Protein AF-K6T0V4-F1 (afdb_monomer_lite)

Secondary structure (DSSP, 8-state):
--S---EEEEE-TTS-EEEEEEEGGGG-TTT-HHHHHHHHHHHHEEEEEHHHHHHHHHTT--SSTT---TT------TTTTHHHHHHHHHHHH-SSTTSS-EEEEETTTTEEEEE--HHHHHT-SSSTHHHHHHHHHHHHHHHHHTT--TTTHHHHHHHHHTTTTTSSS-TT-SEE-SSPPGGG-SSTT-GGG---HHHHHHHTTT-HHHHHHHHHHHHHHHHHHHTTTSGGGHHHHHHHIIIIIS-GGGHHHHHHHHHTTT--HHHHHHH-

Sequence (272 aa):
MAKFEDKVDLYDDRGNLVEAEVPIEALSPLRNPAIKAIVQGIKRTVAVNLEGTENALKAAKVGGPACKILGRELDLDIVGNAEAIAAKAKEMIQVEEGDTTNVELLGGGKRVLVQIPHTRFEAAAEYSATSLVTANAFIQAIIDVCDVNMYDANMVKAAILGRYPQSVEYMGGNLATMLDIPQKLEGPGYALRNIMVNHVVATTLKNTMQTAALSSILEQSAMFEMGDAVGAFERMHLLGLAYQGMNADNMVFDLVKENGAEGTVGSVIESM

Foldseek 3Di:
DDPDPDFFFFADLVLHTDGGRHPLCCLPCVNPVVLVVLVLQQLFKKKFFQLQLQVCQQQQPFQAPPDHDPPLHDRFPCLVCLVQLQVQLQVQQEPDPPAPWDWDAPDSSRMIITGRGPVVVVPDPGRCCNLVSSLVSSLVSRCVVRVPDPVNSVSSSRQAQHNPPVPVHSHNHRMDGQFGDPVPAPDQLCGLVSGDLVNLCVVQVNSPLSSLQSNLSSVLVSCVRVCVCDDPNVVVSSVCNCVRRRCTVVLVVVLCVVAVPPHDPVVSVVVD

Structure (mmCIF, N/CA/C/O backbone):
data_AF-K6T0V4-F1
#
_entry.id   AF-K6T0V4-F1
#
loop_
_atom_site.group_PDB
_atom_site.id
_atom_site.type_symbol
_atom_site.label_atom_id
_atom_site.label_alt_id
_atom_site.label_comp_id
_atom_site.label_asym_id
_atom_site.label_entity_id
_atom_site.label_seq_id
_atom_site.pdbx_PDB_ins_code
_atom_site.Cartn_x
_atom_site.Cartn_y
_atom_site.Cartn_z
_atom_site.occupancy
_atom_site.B_iso_or_equiv
_atom_site.auth_seq_id
_atom_site.auth_comp_id
_atom_site.auth_asym_id
_atom_site.auth_atom_id
_atom_site.pdbx_PDB_model_num
ATOM 1 N N . MET A 1 1 ? -11.367 -18.531 26.144 1.00 61.03 1 MET A N 1
ATOM 2 C CA . MET A 1 1 ? -12.089 -17.443 26.834 1.00 61.03 1 MET A CA 1
ATOM 3 C C . MET A 1 1 ? -11.527 -16.125 26.349 1.00 61.03 1 MET A C 1
ATOM 5 O O . MET A 1 1 ? -10.330 -16.082 26.073 1.00 61.03 1 MET A O 1
ATOM 9 N N . ALA A 1 2 ? -12.381 -15.114 26.194 1.00 83.00 2 ALA A N 1
ATOM 10 C CA . ALA A 1 2 ? -11.931 -13.740 25.999 1.00 83.00 2 ALA A CA 1
ATOM 11 C C . ALA A 1 2 ? -11.120 -13.306 27.235 1.00 83.00 2 ALA A C 1
ATOM 13 O O . ALA A 1 2 ? -11.447 -13.700 28.355 1.00 83.00 2 ALA A O 1
ATOM 14 N N . LYS A 1 3 ? -10.021 -12.588 27.014 1.00 94.75 3 LYS A N 1
ATOM 15 C CA . LYS A 1 3 ? -9.214 -11.924 28.040 1.00 94.75 3 LYS A CA 1
ATOM 16 C C . LYS A 1 3 ? -9.953 -10.733 28.655 1.00 94.75 3 LYS A C 1
ATOM 18 O O . LYS A 1 3 ? -9.737 -10.454 29.830 1.00 94.75 3 LYS A O 1
ATOM 23 N N . PHE A 1 4 ? -10.773 -10.033 27.870 1.00 97.50 4 PHE A N 1
ATOM 24 C CA . PHE A 1 4 ? -11.498 -8.835 28.296 1.00 97.50 4 PHE A CA 1
ATOM 25 C C . PHE A 1 4 ? -13.012 -9.047 28.202 1.00 97.50 4 PHE A C 1
ATOM 27 O O . PHE A 1 4 ? -13.491 -9.759 27.320 1.00 97.50 4 PHE A O 1
ATOM 34 N N . GLU A 1 5 ? -13.755 -8.438 29.125 1.00 97.94 5 GLU A N 1
ATOM 35 C CA . GLU A 1 5 ? -15.223 -8.525 29.174 1.00 97.94 5 GLU A CA 1
ATOM 36 C C . GLU A 1 5 ? -15.906 -7.514 28.244 1.00 97.94 5 GLU A C 1
ATOM 38 O O . GLU A 1 5 ? -17.097 -7.641 27.972 1.00 97.94 5 GLU A O 1
ATOM 43 N N . ASP A 1 6 ? -15.150 -6.530 27.749 1.00 98.56 6 ASP A N 1
ATOM 44 C CA . ASP A 1 6 ? -15.656 -5.451 26.912 1.00 98.56 6 ASP A CA 1
ATOM 45 C C . ASP A 1 6 ? -16.291 -5.956 25.619 1.00 98.56 6 ASP A C 1
ATOM 47 O O . ASP A 1 6 ? -15.776 -6.849 24.929 1.00 98.56 6 ASP A O 1
ATOM 51 N N . LYS A 1 7 ? -17.382 -5.291 25.261 1.00 98.62 7 LYS A N 1
ATOM 52 C CA . LYS A 1 7 ? -18.096 -5.468 24.010 1.00 98.62 7 LYS A CA 1
ATOM 53 C C . LYS A 1 7 ? -18.421 -4.112 23.411 1.00 98.62 7 LYS A C 1
ATOM 55 O O . LYS A 1 7 ? -18.502 -3.131 24.142 1.00 98.62 7 LYS A O 1
ATOM 60 N N . VAL A 1 8 ? -18.590 -4.096 22.098 1.00 98.69 8 VAL A N 1
ATOM 61 C CA . VAL A 1 8 ? -18.918 -2.904 21.319 1.00 98.69 8 VAL A CA 1
ATOM 62 C C . VAL A 1 8 ? -19.929 -3.241 20.232 1.00 98.69 8 VAL A C 1
ATOM 64 O O . VAL A 1 8 ? -19.937 -4.357 19.703 1.00 98.69 8 VAL A O 1
ATOM 67 N N . ASP A 1 9 ? -20.732 -2.257 19.862 1.00 98.81 9 ASP A N 1
ATOM 68 C CA . ASP A 1 9 ? -21.602 -2.304 18.698 1.00 98.81 9 ASP A CA 1
ATOM 69 C C . ASP A 1 9 ? -20.842 -1.786 17.469 1.00 98.81 9 ASP A C 1
ATOM 71 O O . ASP A 1 9 ? -20.147 -0.768 17.513 1.00 98.81 9 ASP A O 1
ATOM 75 N N . LEU A 1 10 ? -20.947 -2.498 16.348 1.00 98.81 10 LEU A N 1
ATOM 76 C CA . LEU A 1 10 ? -20.259 -2.175 15.101 1.00 98.81 10 LEU A CA 1
ATOM 77 C C . LEU A 1 10 ? -21.209 -1.490 14.126 1.00 98.81 10 LEU A C 1
ATOM 79 O O . LEU A 1 10 ? -22.303 -1.987 13.865 1.00 98.81 10 LEU A O 1
ATOM 83 N N . TYR A 1 11 ? -20.746 -0.394 13.532 1.00 98.81 11 TYR A N 1
ATOM 84 C CA . TYR A 1 11 ? -21.503 0.412 12.578 1.00 98.81 11 TYR A CA 1
ATOM 85 C C . TYR A 1 11 ? -20.780 0.494 11.229 1.00 98.81 11 TYR A C 1
ATOM 87 O O . TYR A 1 11 ? -19.555 0.384 11.156 1.00 98.81 11 TYR A O 1
ATOM 95 N N . ASP A 1 12 ? -21.538 0.685 10.149 1.00 98.56 12 ASP A N 1
ATOM 96 C CA . ASP A 1 12 ? -20.982 0.961 8.822 1.00 98.56 12 ASP A CA 1
ATOM 97 C C . ASP A 1 12 ? -20.543 2.433 8.674 1.00 98.56 12 ASP A C 1
ATOM 99 O O . ASP A 1 12 ? -20.746 3.270 9.558 1.00 98.56 12 ASP A O 1
ATOM 103 N N . ASP A 1 13 ? -19.950 2.786 7.528 1.00 98.06 13 ASP A N 1
ATOM 104 C CA . ASP A 1 13 ? -19.487 4.157 7.256 1.00 98.06 13 ASP A CA 1
ATOM 105 C C . ASP A 1 13 ? -20.618 5.170 7.000 1.00 98.06 13 ASP A C 1
ATOM 107 O O . ASP A 1 13 ? -20.363 6.338 6.693 1.00 98.06 13 ASP A O 1
ATOM 111 N N . ARG A 1 14 ? -21.872 4.738 7.159 1.00 98.25 14 ARG A N 1
ATOM 112 C CA . ARG A 1 14 ? -23.087 5.548 7.055 1.00 98.25 14 ARG A CA 1
ATOM 113 C C . ARG A 1 14 ? -23.832 5.650 8.389 1.00 98.25 14 ARG A C 1
ATOM 115 O O . ARG A 1 14 ? -24.909 6.247 8.410 1.00 98.25 14 ARG A O 1
ATOM 122 N N . GLY A 1 15 ? -23.270 5.098 9.466 1.00 98.06 15 GLY A N 1
ATOM 123 C CA . GLY A 1 15 ? -23.849 5.129 10.806 1.00 98.06 15 GLY A CA 1
ATOM 124 C C . GLY A 1 15 ? -25.007 4.150 11.006 1.00 98.06 15 GLY A C 1
ATOM 125 O O . GLY A 1 15 ? -25.851 4.378 11.870 1.00 98.06 15 GLY A O 1
ATOM 126 N N . ASN A 1 16 ? -25.090 3.074 10.216 1.00 98.69 16 ASN A N 1
ATOM 127 C CA . ASN A 1 16 ? -26.063 2.002 10.439 1.00 98.69 16 ASN A CA 1
ATOM 128 C C . ASN A 1 16 ? -25.438 0.881 11.269 1.00 98.69 16 ASN A C 1
ATOM 130 O O . ASN A 1 16 ? -24.322 0.452 10.978 1.00 98.69 16 ASN A O 1
ATOM 134 N N . LEU A 1 17 ? -26.179 0.374 12.258 1.00 98.69 17 LEU A N 1
ATOM 135 C CA . LEU A 1 17 ? -25.765 -0.782 13.051 1.00 98.69 17 LEU A CA 1
ATOM 136 C C . LEU A 1 17 ? -25.608 -2.014 12.147 1.00 98.69 17 LEU A C 1
ATOM 138 O O . LEU A 1 17 ? -26.515 -2.353 11.383 1.00 98.69 17 LEU A O 1
ATOM 142 N N . VAL A 1 18 ? -24.466 -2.685 12.264 1.00 98.62 18 VAL A N 1
ATOM 143 C CA . VAL A 1 18 ? -24.124 -3.912 11.535 1.00 98.62 18 VAL A CA 1
ATOM 144 C C . VAL A 1 18 ? -24.238 -5.127 12.447 1.00 98.62 18 VAL A C 1
ATOM 146 O O . VAL A 1 18 ? -24.850 -6.117 12.060 1.00 98.62 18 VAL A O 1
ATOM 149 N N . GLU A 1 19 ? -23.660 -5.056 13.646 1.00 98.69 19 GLU A N 1
ATOM 150 C CA . GLU A 1 19 ? -23.654 -6.147 14.626 1.00 98.69 19 GLU A CA 1
ATOM 151 C C . GLU A 1 19 ? -23.511 -5.569 16.036 1.00 98.69 19 GLU A C 1
ATOM 153 O O . GLU A 1 19 ? -22.746 -4.625 16.228 1.00 98.69 19 GLU A O 1
ATOM 158 N N . ALA A 1 20 ? -24.223 -6.130 17.010 1.00 98.38 20 ALA A N 1
ATOM 159 C CA . ALA A 1 20 ? -24.224 -5.637 18.386 1.00 98.38 20 ALA A CA 1
ATOM 160 C C . ALA A 1 20 ? -23.429 -6.552 19.326 1.00 98.38 20 ALA A C 1
ATOM 162 O O . ALA A 1 20 ? -23.281 -7.749 19.069 1.00 98.38 20 ALA A O 1
ATOM 163 N N . GLU A 1 21 ? -22.976 -6.009 20.458 1.00 98.12 21 GLU A N 1
ATOM 164 C CA . GLU A 1 21 ? -22.393 -6.774 21.568 1.00 98.12 21 GLU A CA 1
ATOM 165 C C . GLU A 1 21 ? -21.183 -7.646 21.157 1.00 98.12 21 GLU A C 1
ATOM 167 O O . GLU A 1 21 ? -20.953 -8.740 21.697 1.00 98.12 21 GLU A O 1
ATOM 172 N N . VAL A 1 22 ? -20.383 -7.164 20.201 1.00 98.50 22 VAL A N 1
ATOM 173 C CA . VAL A 1 22 ? -19.214 -7.876 19.679 1.00 98.50 22 VAL A CA 1
ATOM 174 C C . VAL A 1 22 ? -18.074 -7.805 20.698 1.00 98.50 22 VAL A C 1
ATOM 176 O O . VAL A 1 22 ? -17.681 -6.705 21.085 1.00 98.50 22 VAL A O 1
ATOM 179 N N . PRO A 1 23 ? -17.478 -8.940 21.117 1.00 98.56 23 PRO A N 1
ATOM 180 C CA . PRO A 1 23 ? -16.335 -8.924 22.027 1.00 98.56 23 PRO A CA 1
ATOM 181 C C . PRO A 1 23 ? -15.176 -8.103 21.460 1.00 98.56 23 PRO A C 1
ATOM 183 O O . PRO A 1 23 ? -14.775 -8.320 20.314 1.00 98.56 23 PRO A O 1
ATOM 186 N N . ILE A 1 24 ? -14.576 -7.231 22.273 1.00 98.38 24 ILE A N 1
ATOM 187 C CA . ILE A 1 24 ? -13.550 -6.275 21.822 1.00 98.38 24 ILE A CA 1
ATOM 188 C C . ILE A 1 24 ? -12.372 -6.945 21.091 1.00 98.38 24 ILE A C 1
ATOM 190 O O . ILE A 1 24 ? -11.820 -6.428 20.121 1.00 98.38 24 ILE A O 1
ATOM 194 N N . GLU A 1 25 ? -12.006 -8.157 21.509 1.00 98.19 25 GLU A N 1
ATOM 195 C CA . GLU A 1 25 ? -10.909 -8.918 20.914 1.00 98.19 25 GLU A CA 1
ATOM 196 C C . GLU A 1 25 ? -11.197 -9.405 19.490 1.00 98.19 25 GLU A C 1
ATOM 198 O O . GLU A 1 25 ? -10.256 -9.747 18.776 1.00 98.19 25 GLU A O 1
ATOM 203 N N . ALA A 1 26 ? -12.455 -9.422 19.042 1.00 98.38 26 ALA A N 1
ATOM 204 C CA . ALA A 1 26 ? -12.794 -9.727 17.652 1.00 98.38 26 ALA A CA 1
ATOM 205 C C . ALA A 1 26 ? -12.254 -8.665 16.675 1.00 98.38 26 ALA A C 1
ATOM 207 O O . ALA A 1 26 ? -12.049 -8.960 15.496 1.00 98.38 26 ALA A O 1
ATOM 208 N N . LEU A 1 27 ? -11.965 -7.455 17.167 1.00 98.50 27 LEU A N 1
ATOM 209 C CA . LEU A 1 27 ? -11.300 -6.385 16.420 1.00 98.50 27 LEU A CA 1
ATOM 210 C C . LEU A 1 27 ? -9.769 -6.426 16.548 1.00 98.50 27 LEU A C 1
ATOM 212 O O . LEU A 1 27 ? -9.080 -5.654 15.891 1.00 98.50 27 LEU A O 1
ATOM 216 N N . SER A 1 28 ? -9.208 -7.320 17.370 1.00 98.56 28 SER A N 1
ATOM 217 C CA . SER A 1 28 ? -7.759 -7.403 17.564 1.00 98.56 28 SER A CA 1
ATOM 218 C C . SER A 1 28 ? -7.039 -7.778 16.263 1.00 98.56 28 SER A C 1
ATOM 220 O O . SER A 1 28 ? -7.429 -8.769 15.635 1.00 98.56 28 SER A O 1
ATOM 222 N N . PRO A 1 29 ? -5.920 -7.115 15.909 1.00 98.38 29 PRO A N 1
ATOM 223 C CA . PRO A 1 29 ? -5.048 -7.542 14.811 1.00 98.38 29 PRO A CA 1
ATOM 224 C C . PRO A 1 29 ? -4.571 -8.999 14.913 1.00 98.38 29 PRO A C 1
ATOM 226 O O . PRO A 1 29 ? -4.277 -9.632 13.901 1.00 98.38 29 PRO A O 1
ATOM 229 N N . LEU A 1 30 ? -4.531 -9.562 16.127 1.00 98.00 30 LEU A N 1
ATOM 230 C CA . LEU A 1 30 ? -4.121 -10.947 16.376 1.00 98.00 30 LEU A CA 1
ATOM 231 C C . LEU A 1 30 ? -5.226 -11.977 16.097 1.00 98.00 30 LEU A C 1
ATOM 233 O O . LEU A 1 30 ? -4.941 -13.173 16.021 1.00 98.00 30 LEU A O 1
ATOM 237 N N . ARG A 1 31 ? -6.488 -11.543 15.989 1.00 98.06 31 ARG A N 1
ATOM 238 C CA . ARG A 1 31 ? -7.653 -12.432 15.844 1.00 98.06 31 ARG A CA 1
ATOM 239 C C . ARG A 1 31 ? -8.464 -12.157 14.586 1.00 98.06 31 ARG A C 1
ATOM 241 O O . ARG A 1 31 ? -9.005 -13.094 14.005 1.00 98.06 31 ARG A O 1
ATOM 248 N N . ASN A 1 32 ? -8.559 -10.897 14.173 1.00 98.56 32 ASN A N 1
ATOM 249 C CA . ASN A 1 32 ? -9.396 -10.488 13.063 1.00 98.56 32 ASN A CA 1
ATOM 250 C C . ASN A 1 32 ? -8.767 -10.907 11.716 1.00 98.56 32 ASN A C 1
ATOM 252 O O . ASN A 1 32 ? -7.696 -10.408 11.350 1.00 98.56 32 ASN A O 1
ATOM 256 N N . PRO A 1 33 ? -9.415 -11.796 10.942 1.00 98.44 33 PRO A N 1
ATOM 257 C CA . PRO A 1 33 ? -8.852 -12.283 9.686 1.00 98.44 33 PRO A CA 1
ATOM 258 C C . PRO A 1 33 ? -8.776 -11.195 8.609 1.00 98.44 33 PRO A C 1
ATOM 260 O O . PRO A 1 33 ? -7.878 -11.249 7.771 1.00 98.44 33 PRO A O 1
ATOM 263 N N . ALA A 1 34 ? -9.661 -10.193 8.637 1.00 98.69 34 ALA A N 1
ATOM 264 C CA . ALA A 1 34 ? -9.629 -9.090 7.683 1.00 98.69 34 ALA A CA 1
ATOM 265 C C . ALA A 1 34 ? -8.430 -8.166 7.939 1.00 98.69 34 ALA A C 1
ATOM 267 O O . ALA A 1 34 ? -7.723 -7.827 6.994 1.00 98.69 34 ALA A O 1
ATOM 268 N N . ILE A 1 35 ? -8.123 -7.840 9.203 1.00 98.81 35 ILE A N 1
ATOM 269 C CA . ILE A 1 35 ? -6.909 -7.075 9.545 1.00 98.81 35 ILE A CA 1
ATOM 270 C C . ILE A 1 35 ? -5.656 -7.834 9.099 1.00 98.81 35 ILE A C 1
ATOM 272 O O . ILE A 1 35 ? -4.787 -7.262 8.439 1.00 98.81 35 ILE A O 1
ATOM 276 N N . LYS A 1 36 ? -5.586 -9.144 9.374 1.00 98.12 36 LYS A N 1
ATOM 277 C CA . LYS A 1 36 ? -4.478 -9.985 8.902 1.00 98.12 36 LYS A CA 1
ATOM 278 C C . LYS A 1 36 ? -4.354 -9.954 7.375 1.00 98.12 36 LYS A C 1
ATOM 280 O O . LYS A 1 36 ? -3.244 -9.801 6.866 1.00 98.12 36 LYS A O 1
ATOM 285 N N . ALA A 1 37 ? -5.468 -10.061 6.652 1.00 98.38 37 ALA A N 1
ATOM 286 C CA . ALA A 1 37 ? -5.488 -9.999 5.193 1.00 98.38 37 ALA A CA 1
ATOM 287 C C . ALA A 1 37 ? -5.040 -8.627 4.658 1.00 98.38 37 ALA A C 1
ATOM 289 O O . ALA A 1 37 ? -4.276 -8.585 3.696 1.00 98.38 37 ALA A O 1
ATOM 290 N N . ILE A 1 38 ? -5.441 -7.521 5.297 1.00 98.75 38 ILE A N 1
ATOM 291 C CA . ILE A 1 38 ? -4.995 -6.160 4.954 1.00 98.75 38 ILE A CA 1
ATOM 292 C C . ILE A 1 38 ? -3.480 -6.035 5.139 1.00 98.75 38 ILE A C 1
ATOM 294 O O . ILE A 1 38 ? -2.780 -5.652 4.203 1.00 98.75 38 ILE A O 1
ATOM 298 N N . VAL A 1 39 ? -2.955 -6.413 6.309 1.00 98.31 39 VAL A N 1
ATOM 299 C CA . VAL A 1 39 ? -1.517 -6.331 6.614 1.00 98.31 39 VAL A CA 1
ATOM 300 C C . VAL A 1 39 ? -0.702 -7.196 5.649 1.00 98.31 39 VAL A C 1
ATOM 302 O O . VAL A 1 39 ? 0.277 -6.729 5.067 1.00 98.31 39 VAL A O 1
ATOM 305 N N . GLN A 1 40 ? -1.115 -8.445 5.421 1.00 97.62 40 GLN A N 1
ATOM 306 C CA . GLN A 1 40 ? -0.448 -9.327 4.459 1.00 97.62 40 GLN A CA 1
ATOM 307 C C . GLN A 1 40 ? -0.560 -8.802 3.024 1.00 97.62 40 GLN A C 1
ATOM 309 O O . GLN A 1 40 ? 0.407 -8.889 2.269 1.00 97.62 40 GLN A O 1
ATOM 314 N N . GLY A 1 41 ? -1.710 -8.235 2.657 1.00 98.31 41 GLY A N 1
ATOM 315 C CA . GLY A 1 41 ? -1.946 -7.574 1.378 1.00 98.31 41 GLY A CA 1
ATOM 316 C C . GLY A 1 41 ? -0.975 -6.422 1.149 1.00 98.31 41 GLY A C 1
ATOM 317 O O . GLY A 1 41 ? -0.292 -6.397 0.130 1.00 98.31 41 GLY A O 1
ATOM 318 N N . ILE A 1 42 ? -0.836 -5.518 2.116 1.00 98.38 42 ILE A N 1
ATOM 319 C CA . ILE A 1 42 ? 0.092 -4.383 2.039 1.00 98.38 42 ILE A CA 1
ATOM 320 C C . ILE A 1 42 ? 1.540 -4.855 1.935 1.00 98.38 42 ILE A C 1
ATOM 322 O O . ILE A 1 42 ? 2.270 -4.365 1.076 1.00 98.38 42 ILE A O 1
ATOM 326 N N . LYS A 1 43 ? 1.943 -5.849 2.739 1.00 98.25 43 LYS A N 1
ATOM 327 C CA . LYS A 1 43 ? 3.298 -6.413 2.665 1.00 98.25 43 LYS A CA 1
ATOM 328 C C . LYS A 1 43 ? 3.608 -6.959 1.278 1.00 98.25 43 LYS A C 1
ATOM 330 O O . LYS A 1 43 ? 4.732 -6.785 0.829 1.00 98.25 43 LYS A O 1
ATOM 335 N N . ARG A 1 44 ? 2.637 -7.592 0.609 1.00 98.31 44 ARG A N 1
ATOM 336 C CA . ARG A 1 44 ? 2.848 -8.336 -0.643 1.00 98.31 44 ARG A CA 1
ATOM 337 C C . ARG A 1 44 ? 2.503 -7.614 -1.932 1.00 98.31 44 ARG A C 1
ATOM 339 O O . ARG A 1 44 ? 2.690 -8.209 -2.991 1.00 98.31 44 ARG A O 1
ATOM 346 N N . THR A 1 45 ? 1.983 -6.394 -1.859 1.00 98.81 45 THR A N 1
ATOM 347 C CA . THR A 1 45 ? 1.514 -5.660 -3.038 1.00 98.81 45 THR A CA 1
ATOM 348 C C . THR A 1 45 ? 2.548 -4.635 -3.490 1.00 98.81 45 THR A C 1
ATOM 350 O O . THR A 1 45 ? 3.050 -3.857 -2.682 1.00 98.81 45 THR A O 1
ATOM 353 N N . VAL A 1 46 ? 2.822 -4.591 -4.791 1.00 98.50 46 VAL A N 1
ATOM 354 C CA . VAL A 1 46 ? 3.641 -3.563 -5.443 1.00 98.50 46 VAL A CA 1
ATOM 355 C C . VAL A 1 46 ? 2.958 -3.086 -6.719 1.00 98.50 46 VAL A C 1
ATOM 357 O O . VAL A 1 46 ? 2.339 -3.860 -7.450 1.00 98.50 46 VAL A O 1
ATOM 360 N N . ALA A 1 47 ? 3.067 -1.789 -6.980 1.00 98.75 47 ALA A N 1
ATOM 361 C CA . ALA A 1 47 ? 2.655 -1.167 -8.225 1.00 98.75 47 ALA A CA 1
ATOM 362 C C . ALA A 1 47 ? 3.860 -1.047 -9.166 1.00 98.75 47 ALA A C 1
ATOM 364 O O . ALA A 1 47 ? 4.895 -0.489 -8.795 1.00 98.75 47 ALA A O 1
ATOM 365 N N . VAL A 1 48 ? 3.708 -1.539 -10.393 1.00 98.88 48 VAL A N 1
ATOM 366 C CA . VAL A 1 48 ? 4.707 -1.445 -11.464 1.00 98.88 48 VAL A CA 1
ATOM 367 C C . VAL A 1 48 ? 4.260 -0.402 -12.480 1.00 98.88 48 VAL A C 1
ATOM 369 O O . VAL A 1 48 ? 3.128 -0.452 -12.963 1.00 98.88 48 VAL A O 1
ATOM 372 N N . ASN A 1 49 ? 5.137 0.539 -12.828 1.00 98.81 49 ASN A N 1
ATOM 373 C CA . ASN A 1 49 ? 4.867 1.561 -13.837 1.00 98.81 49 ASN A CA 1
ATOM 374 C C . ASN A 1 49 ? 5.600 1.249 -15.152 1.00 98.81 49 ASN A C 1
ATOM 376 O O . ASN A 1 49 ? 6.700 1.750 -15.379 1.00 98.81 49 ASN A O 1
ATOM 380 N N . LEU A 1 50 ? 4.978 0.444 -16.021 1.00 98.88 50 LEU A N 1
ATOM 381 C CA . LEU A 1 50 ? 5.546 0.065 -17.322 1.00 98.88 50 LEU A CA 1
ATOM 382 C C . LEU A 1 50 ? 5.733 1.272 -18.246 1.00 98.88 50 LEU A C 1
ATOM 384 O O . LEU A 1 50 ? 6.780 1.401 -18.871 1.00 98.88 50 LEU A O 1
ATOM 388 N N . GLU A 1 51 ? 4.773 2.201 -18.261 1.00 98.88 51 GLU A N 1
ATOM 389 C CA . GLU A 1 51 ? 4.894 3.466 -19.002 1.00 98.88 51 GLU A CA 1
ATOM 390 C C . GLU A 1 51 ? 6.091 4.294 -18.499 1.00 98.88 51 GLU A C 1
ATOM 392 O O . GLU A 1 51 ? 6.832 4.883 -19.285 1.00 98.88 51 GLU A O 1
ATOM 397 N N . GLY A 1 52 ? 6.324 4.326 -17.186 1.00 98.81 52 GLY A N 1
ATOM 398 C CA . GLY A 1 52 ? 7.493 4.978 -16.592 1.00 98.81 52 GLY A CA 1
ATOM 399 C C . GLY A 1 52 ? 8.810 4.312 -16.990 1.00 98.81 52 GLY A C 1
ATOM 400 O O . GLY A 1 52 ? 9.757 5.004 -17.366 1.00 98.81 52 GLY A O 1
ATOM 401 N N . THR A 1 53 ? 8.861 2.978 -16.961 1.00 98.88 53 THR A N 1
ATOM 402 C CA . THR A 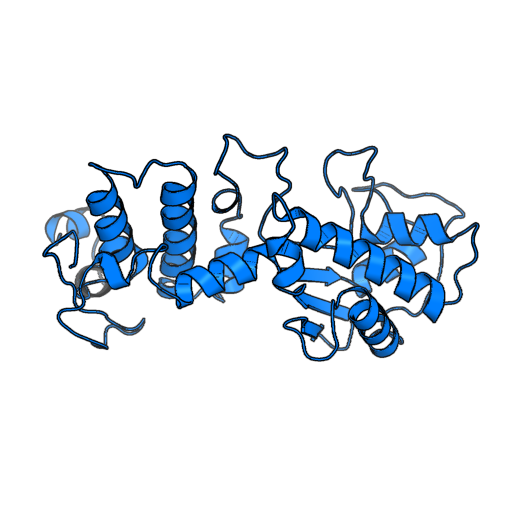1 53 ? 10.025 2.193 -17.392 1.00 98.88 53 THR A CA 1
ATOM 403 C C . THR A 1 53 ? 10.350 2.425 -18.865 1.00 98.88 53 THR A C 1
ATOM 405 O O . THR A 1 53 ? 11.501 2.712 -19.189 1.00 98.88 53 THR A O 1
ATOM 408 N N . GLU A 1 54 ? 9.347 2.365 -19.742 1.00 98.88 54 GLU A N 1
ATOM 409 C CA . GLU A 1 54 ? 9.488 2.626 -21.177 1.00 98.88 54 GLU A CA 1
ATOM 410 C C . GLU A 1 54 ? 10.067 4.019 -21.438 1.00 98.88 54 GLU A C 1
ATOM 412 O O . GLU A 1 54 ? 11.093 4.171 -22.103 1.00 98.88 54 GLU A O 1
ATOM 417 N N . ASN A 1 55 ? 9.473 5.045 -20.823 1.00 98.81 55 ASN A N 1
ATOM 418 C CA . ASN A 1 55 ? 9.930 6.424 -20.966 1.00 98.81 55 ASN A CA 1
ATOM 419 C C . ASN A 1 55 ? 11.351 6.636 -20.417 1.00 98.81 55 ASN A C 1
ATOM 421 O O . ASN A 1 55 ? 12.138 7.390 -21.000 1.00 98.81 55 ASN A O 1
ATOM 425 N N . ALA A 1 56 ? 11.698 5.986 -19.302 1.00 98.81 56 ALA A N 1
ATOM 426 C CA . ALA A 1 56 ? 13.030 6.066 -18.709 1.00 98.81 56 ALA A CA 1
ATOM 427 C C . ALA A 1 56 ? 14.099 5.456 -19.626 1.00 98.81 56 ALA A C 1
ATOM 429 O O . ALA A 1 56 ? 15.167 6.052 -19.788 1.00 98.81 56 ALA A O 1
ATOM 430 N N . LEU A 1 57 ? 13.800 4.319 -20.260 1.00 98.88 57 LEU A N 1
ATOM 431 C CA . LEU A 1 57 ? 14.680 3.651 -21.221 1.00 98.88 57 LEU A CA 1
ATOM 432 C C . LEU A 1 57 ? 14.835 4.462 -22.505 1.00 98.88 57 LEU A C 1
ATOM 434 O O . LEU A 1 57 ? 15.962 4.784 -22.892 1.00 98.88 57 LEU A O 1
ATOM 438 N N . LYS A 1 58 ? 13.718 4.899 -23.095 1.00 98.81 58 LYS A N 1
ATOM 439 C CA . LYS A 1 58 ? 13.703 5.697 -24.327 1.00 98.81 58 LYS A CA 1
ATOM 440 C C . LYS A 1 58 ? 14.505 6.987 -24.192 1.00 98.81 58 LYS A C 1
ATOM 442 O O . LYS A 1 58 ? 15.176 7.416 -25.125 1.00 98.81 58 LYS A O 1
ATOM 447 N N . ALA A 1 59 ? 14.460 7.610 -23.015 1.00 98.62 59 ALA A N 1
ATOM 448 C CA . ALA A 1 59 ? 15.184 8.842 -22.732 1.00 98.62 59 ALA A CA 1
ATOM 449 C C . ALA A 1 59 ? 16.532 8.631 -22.023 1.00 98.62 59 ALA A C 1
ATOM 451 O O . ALA A 1 59 ? 17.167 9.631 -21.687 1.00 98.62 59 ALA A O 1
ATOM 452 N N . ALA A 1 60 ? 16.938 7.389 -21.735 1.00 98.62 60 ALA A N 1
ATOM 453 C CA . ALA A 1 60 ? 18.073 7.036 -20.874 1.00 98.62 60 ALA A CA 1
ATOM 454 C C . ALA A 1 60 ? 18.119 7.803 -19.532 1.00 98.62 60 ALA A C 1
ATOM 456 O O . ALA A 1 60 ? 19.195 8.091 -18.995 1.00 98.62 60 ALA A O 1
ATOM 457 N N . LYS A 1 61 ? 16.948 8.174 -18.998 1.00 98.81 61 LYS A N 1
ATOM 458 C CA . LYS A 1 61 ? 16.771 8.926 -17.748 1.00 98.81 61 LYS A CA 1
ATOM 459 C C . LYS A 1 61 ? 16.548 7.951 -16.599 1.00 98.81 61 LYS A C 1
ATOM 461 O O . LYS A 1 61 ? 15.415 7.685 -16.212 1.00 98.81 61 LYS A O 1
ATOM 466 N N . VAL A 1 62 ? 17.641 7.401 -16.081 1.00 98.69 62 VAL A N 1
ATOM 467 C CA . VAL A 1 62 ? 17.628 6.366 -15.038 1.00 98.69 62 VAL A CA 1
ATOM 468 C C . VAL A 1 62 ? 18.441 6.785 -13.817 1.00 98.69 62 VAL A C 1
ATOM 470 O O . VAL A 1 62 ? 19.356 7.605 -13.902 1.00 98.69 62 VAL A O 1
ATOM 473 N N . GLY A 1 63 ? 18.120 6.194 -12.665 1.00 97.62 63 GLY A N 1
ATOM 474 C CA . GLY A 1 63 ? 18.907 6.348 -11.443 1.00 97.62 63 GLY A CA 1
ATOM 475 C C . GLY A 1 63 ? 18.629 7.616 -10.634 1.00 97.62 63 GLY A C 1
ATOM 476 O O . GLY A 1 63 ? 19.431 7.937 -9.765 1.00 97.62 63 GLY A O 1
ATOM 477 N N . GLY A 1 64 ? 17.537 8.343 -10.878 1.00 97.50 64 GLY A N 1
ATOM 478 C CA . GLY A 1 64 ? 17.064 9.425 -10.002 1.00 97.50 64 GLY A CA 1
ATOM 479 C C . GLY A 1 64 ? 16.900 10.790 -10.685 1.00 97.50 64 GLY A C 1
ATOM 480 O O . GLY A 1 64 ? 17.131 10.916 -11.889 1.00 97.50 64 GLY A O 1
ATOM 481 N N . PRO A 1 65 ? 16.477 11.822 -9.928 1.00 98.06 65 PRO A N 1
ATOM 482 C CA . PRO A 1 65 ? 16.166 13.138 -10.476 1.00 98.06 65 PRO A CA 1
ATOM 483 C C . PRO A 1 65 ? 17.336 13.747 -11.254 1.00 98.06 65 PRO A C 1
ATOM 485 O O . PRO A 1 65 ? 18.474 13.729 -10.792 1.00 98.06 65 PRO A O 1
ATOM 488 N N . ALA A 1 66 ? 17.033 14.295 -12.434 1.00 97.62 66 ALA A N 1
ATOM 489 C CA . ALA A 1 66 ? 17.984 14.933 -13.352 1.00 97.62 66 ALA A CA 1
ATOM 490 C C . ALA A 1 66 ? 19.141 14.047 -13.869 1.00 97.62 66 ALA A C 1
ATOM 492 O O . ALA A 1 66 ? 20.021 14.549 -14.569 1.00 97.62 66 ALA A O 1
ATOM 493 N N . CYS A 1 67 ? 19.142 12.739 -13.600 1.00 98.56 67 CYS A N 1
ATOM 494 C CA . CYS A 1 67 ? 20.136 11.822 -14.151 1.00 98.56 67 CYS A CA 1
ATOM 495 C C . CYS A 1 67 ? 19.760 11.369 -15.568 1.00 98.56 67 CYS A C 1
ATOM 497 O O . CYS A 1 67 ? 18.609 11.028 -15.844 1.00 98.56 67 CYS A O 1
ATOM 499 N N . LYS A 1 68 ? 20.749 11.355 -16.467 1.00 98.69 68 LYS A N 1
ATOM 500 C CA . LYS A 1 68 ? 20.644 10.815 -17.827 1.00 98.69 68 LYS A CA 1
ATOM 501 C C . LYS A 1 68 ? 22.000 10.263 -18.269 1.00 98.69 68 LYS A C 1
ATOM 503 O O . LYS A 1 68 ? 23.018 10.901 -18.012 1.00 98.69 68 LYS A O 1
ATOM 508 N N . ILE A 1 69 ? 22.012 9.128 -18.969 1.00 98.69 69 ILE A N 1
ATOM 509 C CA . ILE A 1 69 ? 23.226 8.566 -19.580 1.00 98.69 69 ILE A CA 1
ATOM 510 C C . ILE A 1 69 ? 23.107 8.684 -21.102 1.00 98.69 69 ILE A C 1
ATOM 512 O O . ILE A 1 69 ? 22.373 7.932 -21.731 1.00 98.69 69 ILE A O 1
ATOM 516 N N . LEU A 1 70 ? 23.789 9.666 -21.696 1.00 98.44 70 LEU A N 1
ATOM 517 C CA . LEU A 1 70 ? 23.745 9.893 -23.146 1.00 98.44 70 LEU A CA 1
ATOM 518 C C . LEU A 1 70 ? 24.317 8.683 -23.906 1.00 98.44 70 LEU A C 1
ATOM 520 O O . LEU A 1 70 ? 25.373 8.175 -23.532 1.00 98.44 70 LEU A O 1
ATOM 524 N N . GLY A 1 71 ? 23.649 8.255 -24.981 1.00 98.38 71 GLY A N 1
ATOM 525 C CA . GLY A 1 71 ? 24.074 7.119 -25.807 1.00 98.38 71 GLY A CA 1
ATOM 526 C C . GLY A 1 71 ? 23.636 5.754 -25.267 1.00 98.38 71 GLY A C 1
ATOM 527 O O . GLY A 1 71 ? 24.113 4.729 -25.747 1.00 98.38 71 GLY A O 1
ATOM 528 N N . ARG A 1 72 ? 22.761 5.730 -24.255 1.00 98.69 72 ARG A N 1
ATOM 529 C CA . ARG A 1 72 ? 22.176 4.514 -23.660 1.00 98.69 72 ARG A CA 1
ATOM 530 C C . ARG A 1 72 ? 20.656 4.449 -23.836 1.00 98.69 72 ARG A C 1
ATOM 532 O O . ARG A 1 72 ? 19.986 3.728 -23.101 1.00 98.69 72 ARG A O 1
ATOM 539 N N . GLU A 1 73 ? 20.109 5.249 -24.747 1.00 98.81 73 GLU A N 1
ATOM 540 C CA . GLU A 1 73 ? 18.692 5.239 -25.095 1.00 98.81 73 GLU A CA 1
ATOM 541 C C . GLU A 1 73 ? 18.278 3.881 -25.686 1.00 98.81 73 GLU A C 1
ATOM 543 O O . GLU A 1 73 ? 18.958 3.347 -26.560 1.00 98.81 73 GLU A O 1
ATOM 548 N N . LEU A 1 74 ? 17.149 3.341 -25.219 1.00 98.75 74 LEU A N 1
ATOM 549 C CA . LEU A 1 74 ? 16.552 2.096 -25.711 1.00 98.75 74 LEU A CA 1
ATOM 550 C C . LEU A 1 74 ? 15.068 2.333 -25.999 1.00 98.75 74 LEU A C 1
ATOM 552 O O . LEU A 1 74 ? 14.295 2.586 -25.076 1.00 98.75 74 LEU A O 1
ATOM 556 N N . ASP A 1 75 ? 14.679 2.276 -27.273 1.00 98.56 75 ASP A N 1
ATOM 557 C CA . ASP A 1 75 ? 13.285 2.435 -27.701 1.00 98.56 75 ASP A CA 1
ATOM 558 C C . ASP A 1 75 ? 12.618 1.056 -27.785 1.00 98.56 75 ASP A C 1
ATOM 560 O O . ASP A 1 75 ? 12.758 0.349 -28.781 1.00 98.56 75 ASP A O 1
ATOM 564 N N . LEU A 1 76 ? 11.966 0.650 -26.694 1.00 98.50 76 LEU A N 1
ATOM 565 C CA . LEU A 1 76 ? 11.281 -0.637 -26.559 1.00 98.50 76 LEU A CA 1
ATOM 566 C C . LEU A 1 76 ? 9.774 -0.396 -26.444 1.00 98.50 76 LEU A C 1
ATOM 568 O O . LEU A 1 76 ? 9.360 0.475 -25.686 1.00 98.50 76 LEU A O 1
ATOM 572 N N . ASP A 1 77 ? 8.958 -1.190 -27.135 1.00 98.31 77 ASP A N 1
ATOM 573 C CA . ASP A 1 77 ? 7.495 -1.143 -27.008 1.00 98.31 77 ASP A CA 1
ATOM 574 C C . ASP A 1 77 ? 7.030 -1.993 -25.811 1.00 98.31 77 ASP A C 1
ATOM 576 O O . ASP A 1 77 ? 6.555 -3.118 -25.963 1.00 98.31 77 ASP A O 1
ATOM 580 N N . ILE A 1 78 ? 7.243 -1.495 -24.591 1.00 98.75 78 ILE A N 1
ATOM 581 C CA . ILE A 1 78 ? 6.932 -2.224 -23.351 1.00 98.75 78 ILE A CA 1
ATOM 582 C C . ILE A 1 78 ? 5.424 -2.225 -23.108 1.00 98.75 78 ILE A C 1
ATOM 584 O O . ILE A 1 78 ? 4.852 -3.267 -22.794 1.00 98.75 78 ILE A O 1
ATOM 588 N N . VAL A 1 79 ? 4.764 -1.075 -23.252 1.00 98.69 79 VAL A N 1
ATOM 589 C CA . VAL A 1 79 ? 3.321 -0.949 -23.022 1.00 98.69 79 VAL A CA 1
ATOM 590 C C . VAL A 1 79 ? 2.532 -1.724 -24.080 1.00 98.69 79 VAL A C 1
ATOM 592 O O . VAL A 1 79 ? 1.558 -2.387 -23.722 1.00 98.69 79 VAL A O 1
ATOM 595 N N . GLY A 1 80 ? 2.962 -1.724 -25.348 1.00 98.50 80 GLY A N 1
ATOM 596 C CA . GLY A 1 80 ? 2.342 -2.540 -26.397 1.00 98.50 80 GLY A CA 1
ATOM 597 C C . GLY A 1 80 ? 2.479 -4.047 -26.164 1.00 98.50 80 GLY A C 1
ATOM 598 O O . GLY A 1 80 ? 1.603 -4.807 -26.569 1.00 98.50 80 GLY A O 1
ATOM 599 N N . ASN A 1 81 ? 3.515 -4.481 -25.434 1.00 98.69 81 ASN A N 1
ATOM 600 C CA . ASN A 1 81 ? 3.758 -5.883 -25.070 1.00 98.69 81 ASN A CA 1
ATOM 601 C C . ASN A 1 81 ? 3.427 -6.209 -23.599 1.00 98.69 81 ASN A C 1
ATOM 603 O O . ASN A 1 81 ? 3.857 -7.243 -23.076 1.00 98.69 81 ASN A O 1
ATOM 607 N N . ALA A 1 82 ? 2.652 -5.359 -22.916 1.00 98.75 82 ALA A N 1
ATOM 608 C CA . ALA A 1 82 ? 2.417 -5.467 -21.475 1.00 98.75 82 ALA A CA 1
ATOM 609 C C . ALA A 1 82 ? 1.807 -6.812 -21.046 1.00 98.75 82 ALA A C 1
ATOM 611 O O . ALA A 1 82 ? 2.162 -7.325 -19.988 1.00 98.75 82 ALA A O 1
ATOM 612 N N . GLU A 1 83 ? 0.924 -7.404 -21.856 1.00 98.75 83 GLU A N 1
ATOM 613 C CA . GLU A 1 83 ? 0.308 -8.708 -21.570 1.00 98.75 83 GLU A CA 1
ATOM 614 C C . GLU A 1 83 ? 1.340 -9.840 -21.554 1.00 98.75 83 GLU A C 1
ATOM 616 O O . GLU A 1 83 ? 1.412 -10.592 -20.581 1.00 98.75 83 GLU A O 1
ATOM 621 N N . ALA A 1 84 ? 2.204 -9.906 -22.571 1.00 98.81 84 ALA A N 1
ATOM 622 C CA . ALA A 1 84 ? 3.272 -10.899 -22.644 1.00 98.81 84 ALA A CA 1
ATOM 623 C C . ALA A 1 84 ? 4.291 -10.725 -21.505 1.00 98.81 84 ALA A C 1
ATOM 625 O O . ALA A 1 84 ? 4.698 -11.701 -20.872 1.00 98.81 84 ALA A O 1
ATOM 626 N N . ILE A 1 85 ? 4.663 -9.477 -21.201 1.00 98.88 85 ILE A N 1
ATOM 627 C CA . ILE A 1 85 ? 5.580 -9.155 -20.101 1.00 98.88 85 ILE A CA 1
ATOM 628 C C . ILE A 1 85 ? 4.968 -9.553 -18.754 1.00 98.88 85 ILE A C 1
ATOM 630 O O . ILE A 1 85 ? 5.637 -10.192 -17.944 1.00 98.88 85 ILE A O 1
ATOM 634 N N . ALA A 1 86 ? 3.703 -9.207 -18.506 1.00 98.81 86 ALA A N 1
ATOM 635 C CA . ALA A 1 86 ? 3.022 -9.517 -17.254 1.00 98.81 86 ALA A CA 1
ATOM 636 C C . ALA A 1 86 ? 2.829 -11.026 -17.055 1.00 98.81 86 ALA A C 1
ATOM 638 O O . ALA A 1 86 ? 3.071 -11.519 -15.954 1.00 98.81 86 ALA A O 1
ATOM 639 N N . ALA A 1 87 ? 2.457 -11.766 -18.105 1.00 98.75 87 ALA A N 1
ATOM 640 C CA . ALA A 1 87 ? 2.335 -13.221 -18.050 1.00 98.75 87 ALA A CA 1
ATOM 641 C C . ALA A 1 87 ? 3.678 -13.881 -17.703 1.00 98.75 87 ALA A C 1
ATOM 643 O O . ALA A 1 87 ? 3.767 -14.648 -16.745 1.00 98.75 87 ALA A O 1
ATOM 644 N N . LYS A 1 88 ? 4.751 -13.494 -18.401 1.00 98.81 88 LYS A N 1
ATOM 645 C CA . LYS A 1 88 ? 6.095 -14.021 -18.144 1.00 98.81 88 LYS A CA 1
ATOM 646 C C . LYS A 1 88 ? 6.628 -13.636 -16.762 1.00 98.81 88 LYS A C 1
ATOM 648 O O . LYS A 1 88 ? 7.238 -14.452 -16.073 1.00 98.81 88 LYS A O 1
ATOM 653 N N . ALA A 1 89 ? 6.373 -12.407 -16.312 1.00 98.81 89 ALA A N 1
ATOM 654 C CA . ALA A 1 89 ? 6.705 -11.992 -14.954 1.00 98.81 89 ALA A CA 1
ATOM 655 C C . ALA A 1 89 ? 5.932 -12.816 -13.911 1.00 98.81 89 ALA A C 1
ATOM 657 O O . ALA A 1 89 ? 6.524 -13.246 -12.923 1.00 98.81 89 ALA A O 1
ATOM 658 N N . LYS A 1 90 ? 4.639 -13.085 -14.141 1.00 98.81 90 LYS A N 1
ATOM 659 C CA . LYS A 1 90 ? 3.807 -13.910 -13.255 1.00 98.81 90 LYS A CA 1
ATOM 660 C C . LYS A 1 90 ? 4.369 -15.320 -13.093 1.00 98.81 90 LYS A C 1
ATOM 662 O O . LYS A 1 90 ? 4.466 -15.777 -11.959 1.00 98.81 90 LYS A O 1
ATOM 667 N N . GLU A 1 91 ? 4.797 -15.959 -14.181 1.00 98.56 91 GLU A N 1
ATOM 668 C CA . GLU A 1 91 ? 5.422 -17.292 -14.148 1.00 98.56 91 GLU A CA 1
ATOM 669 C C . GLU A 1 91 ? 6.659 -17.343 -13.238 1.00 98.56 91 GLU A C 1
ATOM 671 O O . GLU A 1 91 ? 6.868 -18.330 -12.538 1.00 98.56 91 GLU A O 1
ATOM 676 N N . MET A 1 92 ? 7.457 -16.271 -13.202 1.00 98.69 92 MET A N 1
ATOM 677 C CA . MET A 1 92 ? 8.623 -16.168 -12.315 1.00 98.69 92 MET A CA 1
ATOM 678 C C . MET A 1 92 ? 8.263 -15.794 -10.869 1.00 98.69 92 MET A C 1
ATOM 680 O O . MET A 1 92 ? 8.978 -16.159 -9.932 1.00 98.69 92 MET A O 1
ATOM 684 N N . ILE A 1 93 ? 7.194 -15.015 -10.675 1.00 98.69 93 ILE A N 1
ATOM 685 C CA . ILE A 1 93 ? 6.753 -14.549 -9.352 1.00 98.69 93 ILE A CA 1
ATOM 686 C C . ILE A 1 93 ? 6.065 -15.672 -8.581 1.00 98.69 93 ILE A C 1
ATOM 688 O O . ILE A 1 93 ? 6.328 -15.817 -7.382 1.00 98.69 93 ILE A O 1
ATOM 692 N N . GLN A 1 94 ? 5.211 -16.456 -9.236 1.00 98.31 94 GLN A N 1
ATOM 693 C CA . GLN A 1 94 ? 4.502 -17.555 -8.587 1.00 98.31 94 GLN A CA 1
ATOM 694 C C . GLN A 1 94 ? 5.472 -18.631 -8.085 1.00 98.31 94 GLN A C 1
ATOM 696 O O . GLN A 1 94 ? 6.608 -18.748 -8.550 1.00 98.31 94 GLN A O 1
ATOM 701 N N . VAL A 1 95 ? 5.049 -19.369 -7.066 1.00 98.06 95 VAL A N 1
ATOM 702 C CA . VAL A 1 95 ? 5.766 -20.541 -6.547 1.00 98.06 95 VAL A CA 1
ATOM 703 C C . VAL A 1 95 ? 5.202 -21.804 -7.185 1.00 98.06 95 VAL A C 1
ATOM 705 O O . VAL A 1 95 ? 5.961 -22.674 -7.605 1.00 98.06 95 VAL A O 1
ATOM 708 N N . GLU A 1 96 ? 3.880 -21.874 -7.301 1.00 96.88 96 GLU A N 1
ATOM 709 C CA . GLU A 1 96 ? 3.158 -22.958 -7.955 1.00 96.88 96 GLU A CA 1
ATOM 710 C C . GLU A 1 96 ? 1.963 -22.406 -8.737 1.00 96.88 96 GLU A C 1
ATOM 712 O O . GLU A 1 96 ? 1.460 -21.312 -8.468 1.00 96.88 96 GLU A O 1
ATOM 717 N N . GLU A 1 97 ? 1.520 -23.151 -9.746 1.00 95.62 97 GLU A N 1
ATOM 718 C CA . GLU A 1 97 ? 0.358 -22.759 -10.536 1.00 95.62 97 GLU A CA 1
ATOM 719 C C . GLU A 1 97 ? -0.905 -22.753 -9.660 1.00 95.62 97 GLU A C 1
ATOM 721 O O . GLU A 1 97 ? -1.196 -23.720 -8.959 1.00 95.62 97 GLU A O 1
ATOM 726 N N . GLY A 1 98 ? -1.664 -21.656 -9.708 1.00 94.00 98 GLY A N 1
ATOM 727 C CA . GLY A 1 98 ? -2.885 -21.496 -8.915 1.00 94.00 98 GLY A CA 1
ATOM 728 C C . GLY A 1 98 ? -2.665 -21.016 -7.476 1.00 94.00 98 GLY A C 1
ATOM 729 O O . GLY A 1 98 ? -3.634 -20.963 -6.717 1.00 94.00 98 GLY A O 1
ATOM 730 N N . ASP A 1 99 ? -1.438 -20.638 -7.100 1.00 97.69 99 ASP A N 1
ATOM 731 C CA . ASP A 1 99 ? -1.176 -19.992 -5.812 1.00 97.69 99 ASP A CA 1
ATOM 732 C C . ASP A 1 99 ? -1.802 -18.582 -5.714 1.00 97.69 99 ASP A C 1
ATOM 734 O O . ASP A 1 99 ? -2.520 -18.098 -6.593 1.00 97.69 99 ASP A O 1
ATOM 738 N N . THR A 1 100 ? -1.532 -17.879 -4.613 1.00 97.62 100 THR A N 1
ATOM 739 C CA . THR A 1 100 ? -2.111 -16.552 -4.353 1.00 97.62 100 THR A CA 1
ATOM 740 C C . THR A 1 100 ? -1.430 -15.403 -5.112 1.00 97.62 100 THR A C 1
ATOM 742 O O . THR A 1 100 ? -1.556 -14.241 -4.701 1.00 97.62 100 THR A O 1
ATOM 745 N N . THR A 1 101 ? -0.665 -15.691 -6.165 1.00 98.69 101 THR A N 1
ATOM 746 C CA . THR A 1 101 ? -0.041 -14.681 -7.023 1.00 98.69 101 THR A CA 1
ATOM 747 C C . THR A 1 101 ? -1.093 -13.966 -7.858 1.00 98.69 101 THR A C 1
ATOM 749 O O . THR A 1 101 ? -1.835 -14.584 -8.623 1.00 98.69 101 THR A O 1
ATOM 752 N N . ASN A 1 102 ? -1.104 -12.637 -7.779 1.00 98.75 102 ASN A N 1
ATOM 753 C CA . ASN A 1 102 ? -1.904 -11.798 -8.663 1.00 98.75 102 ASN A CA 1
ATOM 754 C C . ASN A 1 102 ? -0.991 -10.889 -9.489 1.00 98.75 102 ASN A C 1
ATOM 756 O O . ASN A 1 102 ? -0.095 -10.254 -8.939 1.00 98.75 102 ASN A O 1
ATOM 760 N N . VAL A 1 103 ? -1.226 -10.820 -10.796 1.00 98.75 103 VAL A N 1
ATOM 761 C CA . VAL A 1 103 ? -0.567 -9.879 -11.706 1.00 98.75 103 VAL A CA 1
ATOM 762 C C . VAL A 1 103 ? -1.646 -9.352 -12.639 1.00 98.75 103 VAL A C 1
ATOM 764 O O . VAL A 1 103 ? -2.152 -10.089 -13.481 1.00 98.75 103 VAL A O 1
ATOM 767 N N . GLU A 1 104 ? -2.019 -8.092 -12.454 1.00 98.81 104 GLU A N 1
ATOM 768 C CA . GLU A 1 104 ? -3.173 -7.478 -13.103 1.00 98.81 104 GLU A CA 1
ATOM 769 C C . GLU A 1 104 ? -2.760 -6.194 -13.821 1.00 98.81 104 GLU A C 1
ATOM 771 O O . GLU A 1 104 ? -2.201 -5.273 -13.219 1.00 98.81 104 GLU A O 1
ATOM 776 N N . LEU A 1 105 ? -3.043 -6.123 -15.121 1.00 98.62 105 LEU A N 1
ATOM 777 C CA . LEU A 1 105 ? -2.793 -4.930 -15.921 1.00 98.62 105 LEU A CA 1
ATOM 778 C C . LEU A 1 105 ? -3.841 -3.854 -15.635 1.00 98.62 105 LEU A C 1
ATOM 780 O O . LEU A 1 105 ? -5.041 -4.107 -15.639 1.00 98.62 105 LEU A O 1
ATOM 784 N N . LEU A 1 106 ? -3.379 -2.616 -15.489 1.00 98.06 106 LEU A N 1
ATOM 785 C CA . LEU A 1 106 ? -4.208 -1.447 -15.230 1.00 98.06 106 LEU A CA 1
ATOM 786 C C . LEU A 1 106 ? -3.966 -0.368 -16.287 1.00 98.06 106 LEU A C 1
ATOM 788 O O . LEU A 1 106 ? -2.864 -0.212 -16.820 1.00 98.06 106 LEU A O 1
ATOM 792 N N . GLY A 1 107 ? -5.006 0.423 -16.569 1.00 96.12 107 GLY A N 1
ATOM 793 C CA . GLY A 1 107 ? -4.904 1.595 -17.444 1.00 96.12 107 GLY A CA 1
ATOM 794 C C . GLY A 1 107 ? -4.418 1.272 -18.861 1.00 96.12 107 GLY A C 1
ATOM 795 O O . GLY A 1 107 ? -3.619 2.031 -19.405 1.00 96.12 107 GLY A O 1
ATOM 796 N N . GLY A 1 108 ? -4.858 0.142 -19.427 1.00 95.75 108 GLY A N 1
ATOM 797 C CA . GLY A 1 108 ? -4.463 -0.298 -20.769 1.00 95.75 108 GLY A CA 1
ATOM 798 C C . GLY A 1 108 ? -3.011 -0.775 -20.859 1.00 95.75 108 GLY A C 1
ATOM 799 O O . GLY A 1 108 ? -2.335 -0.454 -21.825 1.00 95.75 108 GLY A O 1
ATOM 800 N N . GLY A 1 109 ? -2.507 -1.465 -19.829 1.00 97.38 109 GLY A N 1
ATOM 801 C CA . GLY A 1 109 ? -1.148 -2.028 -19.813 1.00 97.38 109 GLY A CA 1
ATOM 802 C C . GLY A 1 109 ? -0.061 -1.071 -19.318 1.00 97.38 109 GLY A C 1
ATOM 803 O O . GLY A 1 109 ? 1.082 -1.470 -19.133 1.00 97.38 109 GLY A O 1
ATOM 804 N N . LYS A 1 110 ? -0.397 0.190 -19.033 1.00 98.69 110 LYS A N 1
ATOM 805 C CA . LYS A 1 110 ? 0.575 1.187 -18.559 1.00 98.69 110 LYS A CA 1
ATOM 806 C C . LYS A 1 110 ? 1.100 0.891 -17.157 1.00 98.69 110 LYS A C 1
ATOM 808 O O . LYS A 1 110 ? 2.204 1.308 -16.807 1.00 98.69 110 LYS A O 1
ATOM 813 N N . ARG A 1 111 ? 0.268 0.273 -16.319 1.00 98.62 111 ARG A N 1
ATOM 814 C CA . ARG A 1 111 ? 0.561 -0.052 -14.921 1.00 98.62 111 ARG A CA 1
ATOM 815 C C . ARG A 1 111 ? 0.22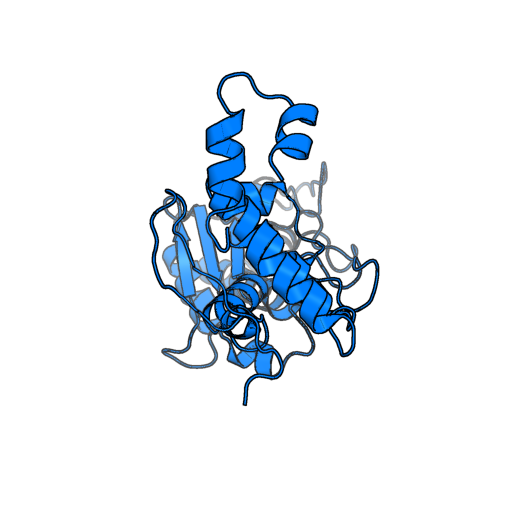8 -1.514 -14.658 1.00 98.62 111 ARG A C 1
ATOM 817 O O . ARG A 1 111 ? -0.626 -2.076 -15.340 1.00 98.62 111 ARG A O 1
ATOM 824 N N . VAL A 1 112 ? 0.865 -2.100 -13.652 1.00 98.81 112 VAL A N 1
ATOM 825 C CA . VAL A 1 112 ? 0.568 -3.461 -13.193 1.00 98.81 112 VAL A CA 1
ATOM 826 C C . VAL A 1 112 ? 0.430 -3.467 -11.679 1.00 98.81 112 VAL A C 1
ATOM 828 O O . VAL A 1 112 ? 1.308 -2.965 -10.976 1.00 98.81 112 VAL A O 1
ATOM 831 N N . LEU A 1 113 ? -0.666 -4.028 -11.180 1.00 98.81 113 LEU A N 1
ATOM 832 C CA . LEU A 1 113 ? -0.791 -4.431 -9.787 1.00 98.81 113 LEU A CA 1
ATOM 833 C C . LEU A 1 113 ? -0.194 -5.826 -9.655 1.00 98.81 113 LEU A C 1
ATOM 835 O O . LEU A 1 113 ? -0.599 -6.750 -10.357 1.00 98.81 113 LEU A O 1
ATOM 839 N N . VAL A 1 114 ? 0.765 -5.980 -8.750 1.00 98.88 114 VAL A N 1
ATOM 840 C CA . VAL A 1 114 ? 1.391 -7.267 -8.467 1.00 98.88 114 VAL A CA 1
ATOM 841 C C . VAL A 1 114 ? 1.204 -7.580 -6.999 1.00 98.88 114 VAL A C 1
ATOM 843 O O . VAL A 1 114 ? 1.521 -6.762 -6.139 1.00 98.88 114 VAL A O 1
ATOM 846 N N . GLN A 1 115 ? 0.726 -8.783 -6.714 1.00 98.81 115 GLN A N 1
ATOM 847 C CA . GLN A 1 115 ? 0.758 -9.361 -5.386 1.00 98.81 115 GLN A CA 1
ATOM 848 C C . GLN A 1 115 ? 1.546 -10.663 -5.426 1.00 98.81 115 GLN A C 1
ATOM 850 O O . GLN A 1 115 ? 1.106 -11.630 -6.049 1.00 98.81 115 GLN A O 1
ATOM 855 N N . ILE A 1 116 ? 2.699 -10.695 -4.757 1.00 98.44 116 ILE A N 1
ATOM 856 C CA . ILE A 1 116 ? 3.509 -11.917 -4.687 1.00 98.44 116 ILE A CA 1
ATOM 857 C C . ILE A 1 116 ? 2.824 -12.947 -3.754 1.00 98.44 116 ILE A C 1
ATOM 859 O O . ILE A 1 116 ? 2.017 -12.554 -2.894 1.00 98.44 116 ILE A O 1
ATOM 863 N N . PRO A 1 117 ? 3.080 -14.260 -3.911 1.00 98.12 117 PRO A N 1
ATOM 864 C CA . PRO A 1 117 ? 2.345 -15.285 -3.173 1.00 98.12 117 PRO A CA 1
ATOM 865 C C . PRO A 1 117 ? 2.746 -15.326 -1.695 1.00 98.12 117 PRO A C 1
ATOM 867 O O . PRO A 1 117 ? 3.890 -15.029 -1.339 1.00 98.12 117 PRO A O 1
ATOM 870 N N . HIS A 1 118 ? 1.809 -15.717 -0.823 1.00 95.81 118 HIS A N 1
ATOM 871 C CA . HIS A 1 118 ? 2.025 -15.729 0.630 1.00 95.81 118 HIS A CA 1
ATOM 872 C C . HIS A 1 118 ? 3.224 -16.583 1.051 1.00 95.81 118 HIS A C 1
ATOM 874 O O . HIS A 1 118 ? 4.000 -16.152 1.903 1.00 95.81 118 HIS A O 1
ATOM 880 N N . THR A 1 119 ? 3.427 -17.724 0.392 1.00 96.81 119 THR A N 1
ATOM 881 C CA . THR A 1 119 ? 4.511 -18.681 0.652 1.00 96.81 119 THR A CA 1
ATOM 882 C C . THR A 1 119 ? 5.897 -18.034 0.631 1.00 96.81 119 THR A C 1
ATOM 884 O O . THR A 1 119 ? 6.781 -18.431 1.388 1.00 96.81 119 THR A O 1
ATOM 887 N N . ARG A 1 120 ? 6.103 -16.978 -0.173 1.00 96.75 120 ARG A N 1
ATOM 888 C CA . ARG A 1 120 ? 7.379 -16.244 -0.178 1.00 96.75 120 ARG A CA 1
ATOM 889 C C . ARG A 1 120 ? 7.638 -15.499 1.133 1.00 96.75 120 ARG A C 1
ATOM 891 O O . ARG A 1 120 ? 8.795 -15.404 1.520 1.00 96.75 120 ARG A O 1
ATOM 898 N N . PHE A 1 121 ? 6.607 -15.007 1.827 1.00 92.94 121 PHE A N 1
ATOM 899 C CA . PHE A 1 121 ? 6.774 -14.369 3.143 1.00 92.94 121 PHE A CA 1
ATOM 900 C C . PHE A 1 121 ? 6.868 -15.361 4.283 1.00 92.94 121 PHE A C 1
ATOM 902 O O . PHE A 1 121 ? 7.480 -15.042 5.292 1.00 92.94 121 PHE A O 1
ATOM 909 N N . GLU A 1 122 ? 6.275 -16.544 4.145 1.00 93.19 122 GLU A N 1
ATOM 910 C CA . GLU A 1 122 ? 6.373 -17.583 5.174 1.00 93.19 122 GLU A CA 1
ATOM 911 C C . GLU A 1 122 ? 7.826 -18.027 5.391 1.00 93.19 122 GLU A C 1
ATOM 913 O O . GLU A 1 122 ? 8.204 -18.374 6.506 1.00 93.19 122 GLU A O 1
ATOM 918 N N . ALA A 1 123 ? 8.651 -17.950 4.342 1.00 92.69 123 ALA A N 1
ATOM 919 C CA . ALA A 1 123 ? 10.085 -18.223 4.391 1.00 92.69 123 ALA A CA 1
ATOM 920 C C . ALA A 1 123 ? 10.971 -16.960 4.435 1.00 92.69 123 ALA A C 1
ATOM 922 O O . ALA A 1 123 ? 12.197 -17.083 4.481 1.00 92.69 123 ALA A O 1
ATOM 923 N N . ALA A 1 124 ? 10.394 -15.753 4.402 1.00 96.94 124 ALA A N 1
ATOM 924 C CA . ALA A 1 124 ? 11.154 -14.504 4.449 1.00 96.94 124 ALA A CA 1
ATOM 925 C C . ALA A 1 124 ? 11.188 -13.921 5.863 1.00 96.94 124 ALA A C 1
ATOM 927 O O . ALA A 1 124 ? 10.221 -13.994 6.616 1.00 96.94 124 ALA A O 1
ATOM 928 N N . ALA A 1 125 ? 12.299 -13.267 6.199 1.00 97.88 125 ALA A N 1
ATOM 929 C CA . ALA A 1 125 ? 12.409 -12.533 7.456 1.00 97.88 125 ALA A CA 1
ATOM 930 C C . ALA A 1 125 ? 11.539 -11.262 7.466 1.00 97.88 125 ALA A C 1
ATOM 932 O O . ALA A 1 125 ? 11.020 -10.871 8.507 1.00 97.88 125 ALA A O 1
ATOM 933 N N . GLU A 1 126 ? 11.383 -10.604 6.314 1.00 97.56 126 GLU A N 1
ATOM 934 C CA . GLU A 1 126 ? 10.689 -9.321 6.186 1.00 97.56 126 GLU A CA 1
ATOM 935 C C . GLU A 1 126 ? 10.025 -9.161 4.799 1.00 97.56 126 GLU A C 1
ATOM 937 O O . GLU A 1 126 ? 9.763 -10.149 4.112 1.00 97.56 126 GLU A O 1
ATOM 942 N N . TYR A 1 127 ? 9.640 -7.939 4.420 1.00 98.06 127 TYR A N 1
ATOM 943 C CA . TYR A 1 127 ? 8.729 -7.662 3.304 1.00 98.06 127 TYR A CA 1
ATOM 944 C C . TYR A 1 127 ? 9.398 -7.183 2.001 1.00 98.06 127 TYR A C 1
ATOM 946 O O . TYR A 1 127 ? 8.716 -7.047 0.987 1.00 98.06 127 TYR A O 1
ATOM 954 N N . SER A 1 128 ? 10.714 -6.972 1.963 1.00 98.31 128 SER A N 1
ATOM 955 C CA . SER A 1 128 ? 11.440 -6.498 0.772 1.00 98.31 128 SER A CA 1
ATOM 956 C C . SER A 1 128 ? 11.426 -7.506 -0.380 1.00 98.31 128 SER A C 1
ATOM 958 O O . SER A 1 128 ? 11.649 -7.130 -1.536 1.00 98.31 128 SER A O 1
ATOM 960 N N . ALA A 1 129 ? 11.102 -8.775 -0.099 1.00 98.19 129 ALA A N 1
ATOM 961 C CA . ALA A 1 129 ? 10.840 -9.790 -1.118 1.00 98.19 129 ALA A CA 1
ATOM 962 C C . ALA A 1 129 ? 9.824 -9.305 -2.168 1.00 98.19 129 ALA A C 1
ATOM 964 O O . ALA A 1 129 ? 10.002 -9.584 -3.350 1.00 98.19 129 ALA A O 1
ATOM 965 N N . THR A 1 130 ? 8.820 -8.518 -1.773 1.00 98.25 130 THR A N 1
ATOM 966 C CA . THR A 1 130 ? 7.809 -7.943 -2.675 1.00 98.25 130 THR A CA 1
ATOM 967 C C . THR A 1 130 ? 8.431 -7.153 -3.808 1.00 98.25 130 THR A C 1
ATOM 969 O O . THR A 1 130 ? 8.200 -7.451 -4.982 1.00 98.25 130 THR A O 1
ATOM 972 N N . SER A 1 131 ? 9.250 -6.164 -3.458 1.00 98.31 131 SER A N 1
ATOM 973 C CA . SER A 1 131 ? 9.872 -5.268 -4.425 1.00 98.31 131 SER A CA 1
ATOM 974 C C . SER A 1 131 ? 10.950 -5.994 -5.219 1.00 98.31 131 SER A C 1
ATOM 976 O O . SER A 1 131 ? 11.002 -5.856 -6.436 1.00 98.31 131 SER A O 1
ATOM 978 N N . LEU A 1 132 ? 11.784 -6.808 -4.564 1.00 98.75 132 LEU A N 1
ATOM 979 C CA . LEU A 1 132 ? 12.940 -7.444 -5.202 1.00 98.75 132 LEU A CA 1
ATOM 980 C C . LEU A 1 132 ? 12.563 -8.605 -6.134 1.00 98.75 132 LEU A C 1
ATOM 982 O O . LEU A 1 132 ? 13.134 -8.718 -7.221 1.00 98.75 132 LEU A O 1
ATOM 986 N N . VAL A 1 133 ? 11.604 -9.451 -5.742 1.00 98.81 133 VAL A N 1
ATOM 987 C CA . VAL A 1 133 ? 11.104 -10.538 -6.603 1.00 98.81 133 VAL A CA 1
ATOM 988 C C . VAL A 1 133 ? 10.393 -9.942 -7.808 1.00 98.81 133 VAL A C 1
ATOM 990 O O . VAL A 1 133 ? 10.709 -10.303 -8.941 1.00 98.81 133 VAL A O 1
ATOM 993 N N . THR A 1 134 ? 9.500 -8.975 -7.582 1.00 98.88 134 THR A N 1
ATOM 994 C CA . THR A 1 134 ? 8.778 -8.318 -8.676 1.00 98.88 134 THR A CA 1
ATOM 995 C C . THR A 1 134 ? 9.734 -7.593 -9.617 1.00 98.88 134 THR A C 1
ATOM 997 O O . THR A 1 134 ? 9.648 -7.782 -10.826 1.00 98.88 134 THR A O 1
ATOM 1000 N N . ALA A 1 135 ? 10.693 -6.820 -9.093 1.00 98.88 135 ALA A N 1
ATOM 1001 C CA . ALA A 1 135 ? 11.682 -6.128 -9.914 1.00 98.88 135 ALA A CA 1
ATOM 1002 C C . ALA A 1 135 ? 12.421 -7.094 -10.841 1.00 98.88 135 ALA A C 1
ATOM 1004 O O . ALA A 1 135 ? 12.450 -6.881 -12.050 1.00 98.88 135 ALA A O 1
ATOM 1005 N N . ASN A 1 136 ? 12.986 -8.172 -10.293 1.00 98.81 136 ASN A N 1
ATOM 1006 C CA . ASN A 1 136 ? 13.757 -9.126 -11.086 1.00 98.81 136 ASN A CA 1
ATOM 1007 C C . ASN A 1 136 ? 12.896 -9.897 -12.090 1.00 98.81 136 ASN A C 1
ATOM 1009 O O . ASN A 1 136 ? 13.377 -10.187 -13.184 1.00 98.81 136 ASN A O 1
ATOM 1013 N N . ALA A 1 137 ? 11.642 -10.208 -11.756 1.00 98.94 137 ALA A N 1
ATOM 1014 C CA . ALA A 1 137 ? 10.718 -10.837 -12.692 1.00 98.94 137 ALA A CA 1
ATOM 1015 C C . ALA A 1 137 ? 10.404 -9.909 -13.875 1.00 98.94 137 ALA A C 1
ATOM 1017 O O . ALA A 1 137 ? 10.526 -10.318 -15.024 1.00 98.94 137 ALA A O 1
ATOM 1018 N N . PHE A 1 138 ? 10.086 -8.637 -13.621 1.00 98.94 138 PHE A N 1
ATOM 1019 C CA . PHE A 1 138 ? 9.812 -7.680 -14.696 1.00 98.94 138 PHE A CA 1
ATOM 1020 C C . PHE A 1 138 ? 11.059 -7.322 -15.508 1.00 98.94 138 PHE A C 1
ATOM 1022 O O . PHE A 1 138 ? 10.962 -7.185 -16.722 1.00 98.94 138 PHE A O 1
ATOM 1029 N N . ILE A 1 139 ? 12.238 -7.226 -14.883 1.00 98.94 139 ILE A N 1
ATOM 1030 C CA . ILE A 1 139 ? 13.505 -7.021 -15.601 1.00 98.94 139 ILE A CA 1
ATOM 1031 C C . ILE A 1 139 ? 13.743 -8.164 -16.593 1.00 98.94 139 ILE A C 1
ATOM 1033 O O . ILE A 1 139 ? 13.978 -7.899 -17.768 1.00 98.94 139 ILE A O 1
ATOM 1037 N N . GLN A 1 140 ? 13.649 -9.418 -16.142 1.00 98.94 140 GLN A N 1
ATOM 1038 C CA . GLN A 1 140 ? 13.841 -10.588 -17.006 1.00 98.94 140 GLN A CA 1
ATOM 1039 C C . GLN A 1 140 ? 12.754 -10.690 -18.081 1.00 98.94 140 GLN A C 1
ATOM 1041 O O . GLN A 1 140 ? 13.063 -10.928 -19.243 1.00 98.94 140 GLN A O 1
ATOM 1046 N N . ALA A 1 141 ? 11.490 -10.438 -17.730 1.00 98.94 141 ALA A N 1
ATOM 1047 C CA . ALA A 1 141 ? 10.391 -10.478 -18.687 1.00 98.94 141 ALA A CA 1
ATOM 1048 C C . ALA A 1 141 ? 10.554 -9.428 -19.796 1.00 98.94 141 ALA A C 1
ATOM 1050 O O . ALA A 1 141 ? 10.353 -9.751 -20.960 1.00 98.94 141 ALA A O 1
ATOM 1051 N N . ILE A 1 142 ? 10.963 -8.199 -19.457 1.00 98.88 142 ILE A N 1
ATOM 1052 C CA . ILE A 1 142 ? 11.240 -7.146 -20.445 1.00 98.88 142 ILE A CA 1
ATOM 1053 C C . ILE A 1 142 ? 12.439 -7.524 -21.316 1.00 98.88 142 ILE A C 1
ATOM 1055 O O . ILE A 1 142 ? 12.361 -7.383 -22.532 1.00 98.88 142 ILE A O 1
ATOM 1059 N N . ILE A 1 143 ? 13.533 -8.010 -20.715 1.00 98.88 143 ILE A N 1
ATOM 1060 C CA . ILE A 1 143 ? 14.723 -8.434 -21.468 1.00 98.88 143 ILE A CA 1
ATOM 1061 C C . ILE A 1 143 ? 14.347 -9.491 -22.504 1.00 98.88 143 ILE A C 1
ATOM 1063 O O . ILE A 1 143 ? 14.722 -9.359 -23.664 1.00 98.88 143 ILE A O 1
ATOM 1067 N N . ASP A 1 144 ? 13.565 -10.489 -22.105 1.00 98.75 144 ASP A N 1
ATOM 1068 C CA . ASP A 1 144 ? 13.237 -11.601 -22.984 1.00 98.75 144 ASP A CA 1
ATOM 1069 C C . ASP A 1 144 ? 12.167 -11.253 -24.027 1.00 98.75 144 ASP A C 1
ATOM 1071 O O . ASP A 1 144 ? 12.281 -11.662 -25.177 1.00 98.75 144 ASP A O 1
ATOM 1075 N N . VAL A 1 145 ? 11.104 -10.532 -23.647 1.00 98.75 145 VAL A N 1
ATOM 1076 C CA . VAL A 1 145 ? 10.007 -10.188 -24.574 1.00 98.75 145 VAL A CA 1
ATOM 1077 C C . VAL A 1 145 ? 10.452 -9.138 -25.591 1.00 98.75 145 VAL A C 1
ATOM 1079 O O . VAL A 1 145 ? 10.014 -9.177 -26.738 1.00 98.75 145 VAL A O 1
ATOM 1082 N N . CYS A 1 146 ? 11.337 -8.222 -25.195 1.00 98.31 146 CYS A N 1
ATOM 1083 C CA . CYS A 1 146 ? 11.852 -7.170 -26.069 1.00 98.31 146 CYS A CA 1
ATOM 1084 C C . CYS A 1 146 ? 13.232 -7.492 -26.676 1.00 98.31 146 CYS A C 1
ATOM 1086 O O . CYS A 1 146 ? 13.829 -6.602 -27.277 1.00 98.31 146 CYS A O 1
ATOM 1088 N N . ASP A 1 147 ? 13.739 -8.721 -26.507 1.00 97.81 147 ASP A N 1
ATOM 1089 C CA . ASP A 1 147 ? 15.033 -9.207 -27.024 1.00 97.81 147 ASP A CA 1
ATOM 1090 C C . ASP A 1 147 ? 16.214 -8.255 -26.734 1.00 97.81 147 ASP A C 1
ATOM 1092 O O . ASP A 1 147 ? 17.010 -7.875 -27.599 1.00 97.81 147 ASP A O 1
ATOM 1096 N N . VAL A 1 148 ? 16.311 -7.801 -25.482 1.00 98.56 148 VAL A N 1
ATOM 1097 C CA . VAL A 1 148 ? 17.359 -6.870 -25.054 1.00 98.56 148 VAL A CA 1
ATOM 1098 C C . VAL A 1 148 ? 18.677 -7.623 -24.906 1.00 98.56 148 VAL A C 1
ATOM 1100 O O . VAL A 1 148 ? 18.810 -8.539 -24.096 1.00 98.56 148 VAL A O 1
ATOM 1103 N N . ASN A 1 149 ? 19.702 -7.197 -25.642 1.00 97.94 149 ASN A N 1
ATOM 1104 C CA . ASN A 1 149 ? 21.005 -7.851 -25.590 1.00 97.94 149 ASN A CA 1
ATOM 1105 C C . ASN A 1 149 ? 21.709 -7.682 -24.223 1.00 97.94 149 ASN A C 1
ATOM 1107 O O . ASN A 1 149 ? 21.436 -6.774 -23.430 1.00 97.94 149 ASN A O 1
ATOM 1111 N N . MET A 1 150 ? 22.706 -8.536 -23.983 1.00 98.38 150 MET A N 1
ATOM 1112 C CA . MET A 1 150 ? 23.482 -8.579 -22.737 1.00 98.38 150 MET A CA 1
ATOM 1113 C C . MET A 1 150 ? 24.154 -7.242 -22.360 1.00 98.38 150 MET A C 1
ATOM 1115 O O . MET A 1 150 ? 24.308 -6.945 -21.174 1.00 98.38 150 MET A O 1
ATOM 1119 N N . TYR A 1 151 ? 24.562 -6.428 -23.337 1.00 98.50 151 TYR A N 1
ATOM 1120 C CA . TYR A 1 151 ? 25.243 -5.150 -23.098 1.00 98.50 151 TYR A CA 1
ATOM 1121 C C . TYR A 1 151 ? 24.269 -4.034 -22.683 1.00 98.50 151 TYR A C 1
ATOM 1123 O O . TYR A 1 151 ? 24.662 -3.073 -22.012 1.00 98.50 151 TYR A O 1
ATOM 1131 N N . ASP A 1 152 ? 22.987 -4.187 -23.011 1.00 98.69 152 ASP A N 1
ATOM 1132 C CA . ASP A 1 152 ? 21.934 -3.193 -22.792 1.00 98.69 152 ASP A CA 1
ATOM 1133 C C . ASP A 1 152 ? 21.020 -3.528 -21.608 1.00 98.69 152 ASP A C 1
ATOM 1135 O O . ASP A 1 152 ? 20.478 -2.622 -20.973 1.00 98.69 152 ASP A O 1
ATOM 1139 N N . ALA A 1 153 ? 20.949 -4.800 -21.212 1.00 98.75 153 ALA A N 1
ATOM 1140 C CA . ALA A 1 153 ? 20.118 -5.301 -20.113 1.00 98.75 153 ALA A CA 1
ATOM 1141 C C . ALA A 1 153 ? 20.269 -4.532 -18.779 1.00 98.75 153 ALA A C 1
ATOM 1143 O O . ALA A 1 153 ? 19.308 -4.374 -18.022 1.00 98.75 153 ALA A O 1
ATOM 1144 N N . ASN A 1 154 ? 21.456 -3.990 -18.483 1.00 98.75 154 ASN A N 1
ATOM 1145 C CA . ASN A 1 154 ? 21.678 -3.186 -17.273 1.00 98.75 154 ASN A CA 1
ATOM 1146 C C . ASN A 1 154 ? 20.831 -1.897 -17.229 1.00 98.75 154 ASN A C 1
ATOM 1148 O O . ASN A 1 154 ? 20.482 -1.443 -16.136 1.00 98.75 154 ASN A O 1
ATOM 1152 N N . MET A 1 155 ? 20.446 -1.340 -18.382 1.00 98.88 155 MET A N 1
ATOM 1153 C CA . MET A 1 155 ? 19.562 -0.175 -18.442 1.00 98.88 155 MET A CA 1
ATOM 1154 C C . MET A 1 155 ? 18.132 -0.536 -18.037 1.00 98.88 155 MET A C 1
ATOM 1156 O O . MET A 1 155 ? 17.503 0.244 -17.325 1.00 98.88 155 MET A O 1
ATOM 1160 N N . VAL A 1 156 ? 17.648 -1.735 -18.391 1.00 98.88 156 VAL A N 1
ATOM 1161 C CA . VAL A 1 156 ? 16.336 -2.252 -17.949 1.00 98.88 156 VAL A CA 1
ATOM 1162 C C . VAL A 1 156 ? 16.298 -2.359 -16.428 1.00 98.88 156 VAL A C 1
ATOM 1164 O O . VAL A 1 156 ? 15.375 -1.846 -15.791 1.00 98.88 156 VAL A O 1
ATOM 1167 N N . LYS A 1 157 ? 17.356 -2.916 -15.820 1.00 98.88 157 LYS A N 1
ATOM 1168 C CA . LYS A 1 157 ? 17.508 -2.916 -14.357 1.00 98.88 157 LYS A CA 1
ATOM 1169 C C . LYS A 1 157 ? 17.413 -1.503 -13.794 1.00 98.88 157 LYS A C 1
ATOM 1171 O O . LYS A 1 157 ? 16.705 -1.290 -12.810 1.00 98.88 157 LYS A O 1
ATOM 1176 N N . ALA A 1 158 ? 18.158 -0.555 -14.364 1.00 98.88 158 ALA A N 1
ATOM 1177 C CA . ALA A 1 158 ? 18.228 0.808 -13.842 1.00 98.88 158 ALA A CA 1
ATOM 1178 C C . ALA A 1 158 ? 16.889 1.551 -13.980 1.00 98.88 158 ALA A C 1
ATOM 1180 O O . ALA A 1 158 ? 16.549 2.360 -13.121 1.00 98.88 158 ALA A O 1
ATOM 1181 N N . ALA A 1 159 ? 16.108 1.252 -15.019 1.00 98.88 159 ALA A N 1
ATOM 1182 C CA . ALA A 1 159 ? 14.773 1.806 -15.217 1.00 98.88 159 ALA A CA 1
ATOM 1183 C C . ALA A 1 159 ? 13.728 1.220 -14.250 1.00 98.88 159 ALA A C 1
ATOM 1185 O O . ALA A 1 159 ? 12.794 1.922 -13.871 1.00 98.88 159 ALA A O 1
ATOM 1186 N N . ILE A 1 160 ? 13.874 -0.039 -13.824 1.00 98.75 160 ILE A N 1
ATOM 1187 C CA . ILE A 1 160 ? 12.948 -0.684 -12.880 1.00 98.75 160 ILE A CA 1
ATOM 1188 C C . ILE A 1 160 ? 13.310 -0.369 -11.422 1.00 98.75 160 ILE A C 1
ATOM 1190 O O . ILE A 1 160 ? 12.452 0.089 -10.672 1.00 98.75 160 ILE A O 1
ATOM 1194 N N . LEU A 1 161 ? 14.568 -0.578 -11.019 1.00 98.62 161 LEU A N 1
ATOM 1195 C CA . LEU A 1 161 ? 15.003 -0.518 -9.612 1.00 98.62 161 LEU A CA 1
ATOM 1196 C C . LEU A 1 161 ? 15.866 0.714 -9.282 1.00 98.62 161 LEU A C 1
ATOM 1198 O O . LEU A 1 161 ? 16.321 0.891 -8.151 1.00 98.62 161 LEU A O 1
ATOM 1202 N N . GLY A 1 162 ? 16.109 1.579 -10.266 1.00 98.62 162 GLY A N 1
ATOM 1203 C CA . GLY A 1 162 ? 16.841 2.818 -10.054 1.00 98.62 162 GLY A CA 1
ATOM 1204 C C . GLY A 1 162 ? 18.331 2.601 -9.791 1.00 98.62 162 GLY A C 1
ATOM 1205 O O . GLY A 1 162 ? 18.981 1.737 -10.386 1.00 98.62 162 GLY A O 1
ATOM 1206 N N . ARG A 1 163 ? 18.888 3.420 -8.891 1.00 98.69 163 ARG A N 1
ATOM 1207 C CA . ARG A 1 163 ? 20.326 3.460 -8.566 1.00 98.69 163 ARG A CA 1
ATOM 1208 C C . ARG A 1 163 ? 20.769 2.406 -7.538 1.00 98.69 163 ARG A C 1
ATOM 1210 O O . ARG A 1 163 ? 21.952 2.327 -7.208 1.00 98.69 163 ARG A O 1
ATOM 1217 N N . TYR A 1 164 ? 19.861 1.572 -7.041 1.00 98.56 164 TYR A N 1
ATOM 1218 C CA . TYR A 1 164 ? 20.206 0.487 -6.123 1.00 98.56 164 TYR A CA 1
ATOM 1219 C C . TYR A 1 164 ? 21.194 -0.509 -6.780 1.00 98.56 164 TYR A C 1
ATOM 1221 O O . TYR A 1 164 ? 20.982 -0.905 -7.934 1.00 98.56 164 TYR A O 1
ATOM 1229 N N . PRO A 1 165 ? 22.269 -0.966 -6.103 1.00 98.25 165 PRO A N 1
ATOM 1230 C CA . PRO A 1 165 ? 22.561 -0.827 -4.671 1.00 98.25 165 PRO A CA 1
ATOM 1231 C C . PRO A 1 165 ? 23.506 0.327 -4.301 1.00 98.25 165 PRO A C 1
ATOM 1233 O O . PRO A 1 165 ? 23.925 0.418 -3.152 1.00 98.25 165 PRO A O 1
ATOM 1236 N N . GLN A 1 166 ? 23.872 1.204 -5.243 1.00 98.38 166 GLN A N 1
ATOM 1237 C CA . GLN A 1 166 ? 24.694 2.376 -4.913 1.00 98.38 166 GLN A CA 1
ATOM 1238 C C . GLN A 1 166 ? 23.937 3.329 -3.976 1.00 98.38 166 GLN A C 1
ATOM 1240 O O . GLN A 1 166 ? 24.531 3.914 -3.074 1.00 98.38 166 GLN A O 1
ATOM 1245 N N . SER A 1 167 ? 22.632 3.500 -4.198 1.00 98.12 167 SER A N 1
ATOM 1246 C CA . SER A 1 167 ? 21.718 4.044 -3.192 1.00 98.12 167 SER A CA 1
ATOM 1247 C C . SER A 1 167 ? 21.165 2.917 -2.321 1.00 98.12 167 SER A C 1
ATOM 1249 O O . SER A 1 167 ? 20.902 1.825 -2.824 1.00 98.12 167 SER A O 1
ATOM 1251 N N . VAL A 1 168 ? 20.936 3.206 -1.037 1.00 97.75 168 VAL A N 1
ATOM 1252 C CA . VAL A 1 168 ? 20.250 2.280 -0.118 1.00 97.75 168 VAL A CA 1
ATOM 1253 C C . VAL A 1 168 ? 18.798 2.060 -0.570 1.00 97.75 168 VAL A C 1
ATOM 1255 O O . VAL A 1 168 ? 18.327 0.929 -0.616 1.00 97.75 168 VAL A O 1
ATOM 1258 N N . GLU A 1 169 ? 18.119 3.136 -0.973 1.00 97.69 169 GLU A N 1
ATOM 1259 C CA . GLU A 1 169 ? 16.757 3.127 -1.524 1.00 97.69 169 GLU A CA 1
ATOM 1260 C C . GLU A 1 169 ? 16.725 2.753 -3.014 1.00 97.69 169 GLU A C 1
ATOM 1262 O O . GLU A 1 169 ? 17.730 2.849 -3.728 1.00 97.69 169 GLU A O 1
ATOM 1267 N N . TYR A 1 170 ? 15.532 2.433 -3.523 1.00 97.88 170 TYR A N 1
ATOM 1268 C CA . TYR A 1 170 ? 15.255 2.204 -4.949 1.00 97.88 170 TYR A CA 1
ATOM 1269 C C . TYR A 1 170 ? 15.143 3.525 -5.736 1.00 97.88 170 TYR A C 1
ATOM 1271 O O . TYR A 1 170 ? 14.188 3.782 -6.469 1.00 97.88 170 TYR A O 1
ATOM 1279 N N . MET A 1 171 ? 16.126 4.410 -5.549 1.00 98.25 171 MET A N 1
ATOM 1280 C CA . MET A 1 171 ? 16.112 5.790 -6.031 1.00 98.25 171 MET A CA 1
ATOM 1281 C C . MET A 1 171 ? 15.981 5.864 -7.557 1.00 98.25 171 MET A C 1
ATOM 1283 O O . MET A 1 171 ? 16.898 5.488 -8.293 1.00 98.25 171 MET A O 1
ATOM 1287 N N . GLY A 1 172 ? 14.863 6.420 -8.029 1.00 97.56 172 GLY A N 1
ATOM 1288 C CA . GLY A 1 172 ? 14.564 6.564 -9.456 1.00 97.56 172 GLY A CA 1
ATOM 1289 C C . GLY A 1 172 ? 14.079 5.284 -10.139 1.00 97.56 172 GLY A C 1
ATOM 1290 O O . GLY A 1 172 ? 14.089 5.239 -11.366 1.00 97.56 172 GLY A O 1
ATOM 1291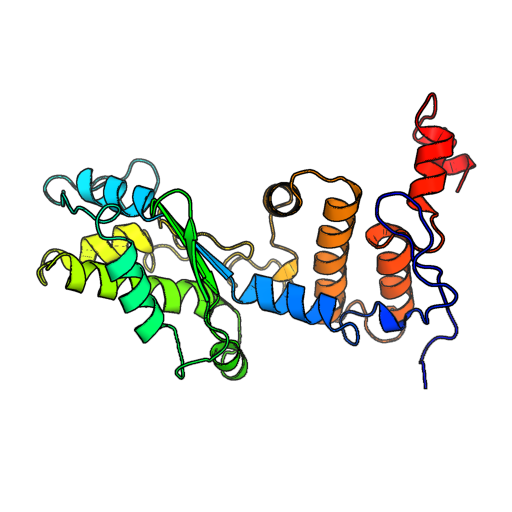 N N . GLY A 1 173 ? 13.707 4.256 -9.371 1.00 97.00 173 GLY A N 1
ATOM 1292 C CA . GLY A 1 173 ? 12.990 3.095 -9.890 1.00 97.00 173 GLY A CA 1
ATOM 1293 C C . GLY A 1 173 ? 11.533 3.417 -10.233 1.00 97.00 173 GLY A C 1
ATOM 1294 O O . GLY A 1 173 ? 10.977 4.416 -9.780 1.00 97.00 173 GLY A O 1
ATOM 1295 N N . ASN A 1 174 ? 10.913 2.546 -11.027 1.00 98.69 174 ASN A N 1
ATOM 1296 C CA . ASN A 1 174 ? 9.518 2.648 -11.475 1.00 98.69 174 ASN A CA 1
ATOM 1297 C C . ASN A 1 174 ? 8.613 1.602 -10.794 1.00 98.69 174 ASN A C 1
ATOM 1299 O O . ASN A 1 174 ? 7.641 1.113 -11.374 1.00 98.69 174 ASN A O 1
ATOM 1303 N N . LEU A 1 175 ? 8.949 1.268 -9.547 1.00 96.38 175 LEU A N 1
ATOM 1304 C CA . LEU A 1 175 ? 8.170 0.427 -8.642 1.00 96.38 175 LEU A CA 1
ATOM 1305 C C . LEU A 1 175 ? 7.769 1.249 -7.419 1.00 96.38 175 LEU A C 1
ATOM 1307 O O . LEU A 1 175 ? 8.558 2.068 -6.946 1.00 96.38 175 LEU A O 1
ATOM 1311 N N . ALA A 1 176 ? 6.576 1.002 -6.887 1.00 98.19 176 ALA A N 1
ATOM 1312 C CA . ALA A 1 176 ? 6.111 1.642 -5.663 1.00 98.19 176 ALA A CA 1
ATOM 1313 C C . ALA A 1 176 ? 5.366 0.659 -4.754 1.00 98.19 176 ALA A C 1
ATOM 1315 O O . ALA A 1 176 ? 4.548 -0.140 -5.210 1.00 98.19 176 ALA A O 1
ATOM 1316 N N . THR A 1 177 ? 5.623 0.762 -3.457 1.00 98.56 177 THR A N 1
ATOM 1317 C CA . THR A 1 177 ? 4.953 0.026 -2.380 1.00 98.56 177 THR A CA 1
ATOM 1318 C C . THR A 1 177 ? 4.394 1.024 -1.369 1.00 98.56 177 THR A C 1
ATOM 1320 O O . THR A 1 177 ? 4.859 2.159 -1.301 1.00 98.56 177 THR A O 1
ATOM 1323 N N . MET A 1 178 ? 3.391 0.624 -0.579 1.00 98.38 178 MET A N 1
ATOM 1324 C CA . MET A 1 178 ? 2.955 1.455 0.555 1.00 98.38 178 MET A CA 1
ATOM 1325 C C . MET A 1 178 ? 4.014 1.490 1.660 1.00 98.38 178 MET A C 1
ATOM 1327 O O . MET A 1 178 ? 4.211 2.536 2.269 1.00 98.38 178 MET A O 1
ATOM 1331 N N . LEU A 1 179 ? 4.677 0.354 1.900 1.00 98.31 179 LEU A N 1
ATOM 1332 C CA . LEU A 1 179 ? 5.810 0.245 2.816 1.00 98.31 179 LEU A CA 1
ATOM 1333 C C . LEU A 1 179 ? 7.078 0.805 2.175 1.00 98.31 179 LEU A C 1
ATOM 1335 O O . LEU A 1 179 ? 7.276 0.666 0.968 1.00 98.31 179 LEU A O 1
ATOM 1339 N N . ASP A 1 180 ? 7.961 1.345 3.003 1.00 98.19 180 ASP A N 1
ATOM 1340 C CA . ASP A 1 180 ? 9.314 1.745 2.617 1.00 98.19 180 ASP A CA 1
ATOM 1341 C C . ASP A 1 180 ? 10.356 0.720 3.100 1.00 98.19 180 ASP A C 1
ATOM 1343 O O . ASP A 1 180 ? 10.053 -0.191 3.877 1.00 98.19 180 ASP A O 1
ATOM 1347 N N . ILE A 1 181 ? 11.599 0.857 2.647 1.00 98.38 181 ILE A N 1
ATOM 1348 C CA . ILE A 1 181 ? 12.688 -0.070 2.953 1.00 98.38 181 ILE A CA 1
ATOM 1349 C C . ILE A 1 181 ? 12.961 -0.186 4.468 1.00 98.38 181 ILE A C 1
ATOM 1351 O O . ILE A 1 181 ? 12.871 0.803 5.205 1.00 98.38 181 ILE A O 1
ATOM 1355 N N . PRO A 1 182 ? 13.367 -1.373 4.954 1.00 98.31 182 PRO A N 1
ATOM 1356 C CA . PRO A 1 182 ? 13.569 -1.616 6.384 1.00 98.31 182 PRO A CA 1
ATOM 1357 C C . PRO A 1 182 ? 14.700 -0.779 7.010 1.00 98.31 182 PRO A C 1
ATOM 1359 O O . PRO A 1 182 ? 14.731 -0.585 8.220 1.00 98.31 182 PRO A O 1
ATOM 1362 N N . GLN A 1 183 ? 15.632 -0.240 6.218 1.00 98.25 183 GLN A N 1
ATOM 1363 C CA . GLN A 1 183 ? 16.704 0.632 6.716 1.00 98.25 183 GLN A CA 1
ATOM 1364 C C . GLN A 1 183 ? 16.205 2.018 7.155 1.00 98.25 183 GLN A C 1
ATOM 1366 O O . GLN A 1 183 ? 16.948 2.732 7.822 1.00 98.25 183 GLN A O 1
ATOM 1371 N N . LYS A 1 184 ? 14.981 2.411 6.776 1.00 98.00 184 LYS A N 1
ATOM 1372 C CA . LYS A 1 184 ? 14.375 3.706 7.133 1.00 98.00 184 LYS A CA 1
ATOM 1373 C C . LYS A 1 184 ? 13.447 3.623 8.344 1.00 98.00 184 LYS A C 1
ATOM 1375 O O . LYS A 1 184 ? 12.727 4.574 8.626 1.00 98.00 184 LYS A O 1
ATOM 1380 N N . LEU A 1 185 ? 13.420 2.487 9.037 1.00 97.69 185 LEU A N 1
ATOM 1381 C CA . LEU A 1 185 ? 12.634 2.350 10.255 1.00 97.69 185 LEU A CA 1
ATOM 1382 C C . LEU A 1 185 ? 13.297 3.135 11.389 1.00 97.69 185 LEU A C 1
ATOM 1384 O O . LEU A 1 185 ? 14.451 2.883 11.723 1.00 97.69 185 LEU A O 1
ATOM 1388 N N . GLU A 1 186 ? 12.541 4.043 12.008 1.00 98.12 186 GLU A N 1
ATOM 1389 C CA . GLU A 1 186 ? 12.987 4.800 13.189 1.00 98.12 186 GLU A CA 1
ATOM 1390 C C . GLU A 1 186 ? 13.268 3.882 14.392 1.00 98.12 186 GLU A C 1
ATOM 1392 O O . GLU A 1 186 ? 14.138 4.156 15.216 1.00 98.12 186 GLU A O 1
ATOM 1397 N N . GLY A 1 187 ? 12.563 2.751 14.475 1.00 97.50 187 GLY A N 1
ATOM 1398 C CA . GLY A 1 187 ? 12.814 1.698 15.451 1.00 97.50 187 GLY A CA 1
ATOM 1399 C C . GLY A 1 187 ? 12.337 0.328 14.955 1.00 97.50 187 GLY A C 1
ATOM 1400 O O . GLY A 1 187 ? 11.545 0.246 14.012 1.00 97.50 187 GLY A O 1
ATOM 1401 N N . PRO A 1 188 ? 12.795 -0.776 15.569 1.00 98.38 188 PRO A N 1
ATOM 1402 C CA . PRO A 1 188 ? 12.265 -2.104 15.270 1.00 98.38 188 PRO A CA 1
ATOM 1403 C C . PRO A 1 188 ? 10.735 -2.155 15.441 1.00 98.38 188 PRO A C 1
ATOM 1405 O O . PRO A 1 188 ? 10.202 -1.609 16.403 1.00 98.38 188 PRO A O 1
ATOM 1408 N N . GLY A 1 189 ? 10.031 -2.788 14.497 1.00 97.56 189 GLY A N 1
ATOM 1409 C CA . GLY A 1 189 ? 8.563 -2.892 14.490 1.00 97.56 189 GLY A CA 1
ATOM 1410 C C . GLY A 1 189 ? 7.810 -1.724 13.829 1.00 97.56 189 GLY A C 1
ATOM 1411 O O . GLY A 1 189 ? 6.586 -1.740 13.779 1.00 97.56 189 GLY A O 1
ATOM 1412 N N . TYR A 1 190 ? 8.505 -0.719 13.279 1.00 98.50 190 TYR A N 1
ATOM 1413 C CA . TYR A 1 190 ? 7.872 0.489 12.711 1.00 98.50 190 TYR A CA 1
ATOM 1414 C C . TYR A 1 190 ? 7.401 0.362 11.252 1.00 98.50 190 TYR A C 1
ATOM 1416 O O . TYR A 1 190 ? 6.945 1.346 10.669 1.00 98.50 190 TYR A O 1
ATOM 1424 N N . ALA A 1 191 ? 7.508 -0.810 10.623 1.00 98.50 191 ALA A N 1
ATOM 1425 C CA . ALA A 1 191 ? 7.285 -0.949 9.180 1.00 98.50 191 ALA A CA 1
ATOM 1426 C C . ALA A 1 191 ? 5.897 -0.476 8.729 1.00 98.50 191 ALA A C 1
ATOM 1428 O O . ALA A 1 191 ? 5.788 0.301 7.782 1.00 98.50 191 ALA A O 1
ATOM 1429 N N . LEU A 1 192 ? 4.847 -0.878 9.448 1.00 98.56 192 LEU A N 1
ATOM 1430 C CA . LEU A 1 192 ? 3.465 -0.488 9.149 1.00 98.56 192 LEU A CA 1
ATOM 1431 C C . LEU A 1 192 ? 3.163 0.995 9.435 1.00 98.56 192 LEU A C 1
ATOM 1433 O O . LEU A 1 192 ? 2.122 1.486 9.010 1.00 98.56 192 LEU A O 1
ATOM 1437 N N . ARG A 1 193 ? 4.073 1.706 10.112 1.00 98.44 193 ARG A N 1
ATOM 1438 C CA . ARG A 1 193 ? 3.953 3.139 10.430 1.00 98.44 193 ARG A CA 1
ATOM 1439 C C . ARG A 1 193 ? 4.603 4.028 9.384 1.00 98.44 193 ARG A C 1
ATOM 1441 O O . ARG A 1 193 ? 4.205 5.176 9.207 1.00 98.44 193 ARG A O 1
ATOM 1448 N N . ASN A 1 194 ? 5.597 3.508 8.664 1.00 98.31 194 ASN A N 1
ATOM 1449 C CA . ASN A 1 194 ? 6.271 4.242 7.596 1.00 98.31 194 ASN A CA 1
ATOM 1450 C C . ASN A 1 194 ? 5.471 4.185 6.280 1.00 98.31 194 ASN A C 1
ATOM 1452 O O . ASN A 1 194 ? 5.988 3.820 5.226 1.00 98.31 194 ASN A O 1
ATOM 1456 N N . ILE A 1 195 ? 4.180 4.510 6.369 1.00 98.69 195 ILE A N 1
ATOM 1457 C CA . ILE A 1 195 ? 3.240 4.609 5.254 1.00 98.69 195 ILE A CA 1
ATOM 1458 C C . ILE A 1 195 ? 2.753 6.054 5.207 1.00 98.69 195 ILE A C 1
ATOM 1460 O O . ILE A 1 195 ? 2.145 6.560 6.148 1.00 98.69 195 ILE A O 1
ATOM 14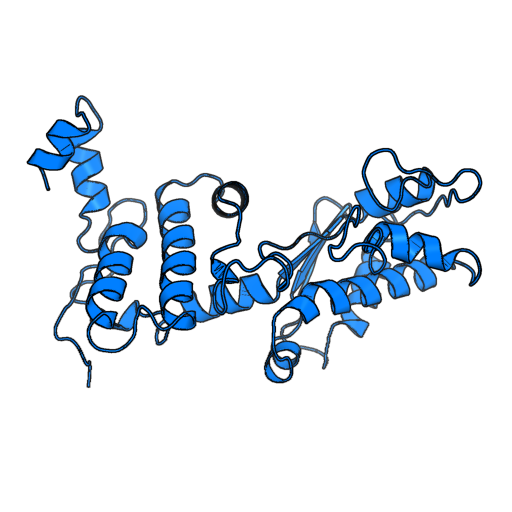64 N N . MET A 1 196 ? 2.996 6.737 4.090 1.00 98.38 196 MET A N 1
ATOM 1465 C CA . MET A 1 196 ? 2.586 8.132 3.934 1.00 98.38 196 MET A CA 1
ATOM 1466 C C . MET A 1 196 ? 1.059 8.278 4.028 1.00 98.38 196 MET A C 1
ATOM 1468 O O . MET A 1 196 ? 0.321 7.565 3.348 1.00 98.38 196 MET A O 1
ATOM 1472 N N . VAL A 1 197 ? 0.580 9.285 4.767 1.00 98.56 197 VAL A N 1
ATOM 1473 C CA . VAL A 1 197 ? -0.859 9.600 4.897 1.00 98.56 197 VAL A CA 1
ATOM 1474 C C . VAL A 1 197 ? -1.547 9.719 3.532 1.00 98.56 197 VAL A C 1
ATOM 1476 O O . VAL A 1 197 ? -2.633 9.181 3.330 1.00 98.56 197 VAL A O 1
ATOM 1479 N N . ASN A 1 198 ? -0.894 10.349 2.550 1.00 98.56 198 ASN A N 1
ATOM 1480 C CA . ASN A 1 198 ? -1.434 10.461 1.193 1.00 98.56 198 ASN A CA 1
ATOM 1481 C C . ASN A 1 198 ? -1.676 9.099 0.521 1.00 98.56 198 ASN A C 1
ATOM 1483 O O . ASN A 1 198 ? -2.596 8.994 -0.284 1.00 98.56 198 ASN A O 1
ATOM 1487 N N . HIS A 1 199 ? -0.894 8.058 0.830 1.00 98.62 199 HIS A N 1
ATOM 1488 C CA . HIS A 1 199 ? -1.133 6.709 0.307 1.00 98.62 199 HIS A CA 1
ATOM 1489 C C . HIS A 1 199 ? -2.375 6.078 0.928 1.00 98.62 199 HIS A C 1
ATOM 1491 O O . HIS A 1 199 ? -3.164 5.475 0.204 1.00 98.62 199 HIS A O 1
ATOM 1497 N N . VAL A 1 200 ? -2.596 6.275 2.230 1.00 98.69 200 VAL A N 1
ATOM 1498 C CA . VAL A 1 200 ? -3.826 5.840 2.908 1.00 98.69 200 VAL A CA 1
ATOM 1499 C C . VAL A 1 200 ? -5.036 6.530 2.274 1.00 98.69 200 VAL A C 1
ATOM 1501 O O . VAL A 1 200 ? -5.927 5.854 1.773 1.00 98.69 200 VAL A O 1
ATOM 1504 N N . VAL A 1 201 ? -5.004 7.864 2.180 1.00 98.69 201 VAL A N 1
ATOM 1505 C CA . VAL A 1 201 ? -6.067 8.693 1.580 1.00 98.69 201 VAL A CA 1
ATOM 1506 C C . VAL A 1 201 ? -6.344 8.323 0.117 1.00 98.69 201 VAL A C 1
ATOM 1508 O O . VAL A 1 201 ? -7.495 8.317 -0.319 1.00 98.69 201 VAL A O 1
ATOM 1511 N N . ALA A 1 202 ? -5.300 8.039 -0.668 1.00 98.31 202 ALA A N 1
ATOM 1512 C CA . ALA A 1 202 ? -5.452 7.625 -2.061 1.00 98.31 202 ALA A CA 1
ATOM 1513 C C . ALA A 1 202 ? -6.090 6.233 -2.174 1.00 98.31 202 ALA A C 1
ATOM 1515 O O . ALA A 1 202 ? -6.980 6.041 -2.999 1.00 98.31 202 ALA A O 1
ATOM 1516 N N . THR A 1 203 ? -5.670 5.291 -1.327 1.00 98.19 203 THR A N 1
ATOM 1517 C CA . THR A 1 203 ? -6.174 3.907 -1.310 1.00 98.19 203 THR A CA 1
ATOM 1518 C C . THR A 1 203 ? -7.661 3.856 -0.972 1.00 98.19 203 THR A C 1
ATOM 1520 O O . THR A 1 203 ? -8.411 3.092 -1.570 1.00 98.19 203 THR A O 1
ATOM 1523 N N . THR A 1 204 ? -8.108 4.709 -0.055 1.00 98.62 204 THR A N 1
ATOM 1524 C CA . THR A 1 204 ? -9.502 4.786 0.406 1.00 98.62 204 THR A CA 1
ATOM 1525 C C . THR A 1 204 ? -10.357 5.749 -0.413 1.00 98.62 204 THR A C 1
ATOM 1527 O O . THR A 1 204 ? -11.477 6.075 -0.017 1.00 98.62 204 THR A O 1
ATOM 1530 N N . LEU A 1 205 ? -9.841 6.237 -1.548 1.00 98.50 205 LEU A N 1
ATOM 1531 C CA . LEU A 1 205 ? -10.536 7.162 -2.448 1.00 98.50 205 LEU A CA 1
ATOM 1532 C C . LEU A 1 205 ? -11.076 8.411 -1.730 1.00 98.50 205 LEU A C 1
ATOM 1534 O O . LEU A 1 205 ? -12.122 8.945 -2.095 1.00 98.50 205 LEU A O 1
ATOM 1538 N N . LYS A 1 206 ? -10.348 8.891 -0.713 1.00 98.50 206 LYS A N 1
ATOM 1539 C CA . LYS A 1 206 ? -10.721 10.032 0.140 1.00 98.50 206 LYS A CA 1
ATOM 1540 C C . LYS A 1 206 ? -12.024 9.856 0.936 1.00 98.50 206 LYS A C 1
ATOM 1542 O O . LYS A 1 206 ? -12.558 10.850 1.422 1.00 98.50 206 LYS A O 1
ATOM 1547 N N . ASN A 1 207 ? -12.535 8.635 1.111 1.00 98.75 207 ASN A N 1
ATOM 1548 C CA . ASN A 1 207 ? -13.618 8.393 2.067 1.00 98.75 207 ASN A CA 1
ATOM 1549 C C . ASN A 1 207 ? -13.070 8.570 3.494 1.00 98.75 207 ASN A C 1
ATOM 1551 O O . ASN A 1 207 ? -12.145 7.864 3.897 1.00 98.75 207 ASN A O 1
ATOM 1555 N N . THR A 1 208 ? -13.620 9.524 4.247 1.00 98.62 208 THR A N 1
ATOM 1556 C CA . THR A 1 208 ? -13.110 9.940 5.562 1.00 98.62 208 THR A CA 1
ATOM 1557 C C . THR A 1 208 ? -13.078 8.799 6.579 1.00 98.62 208 THR A C 1
ATOM 1559 O O . THR A 1 208 ? -12.028 8.555 7.171 1.00 98.62 208 THR A O 1
ATOM 1562 N N . MET A 1 209 ? -14.186 8.065 6.740 1.00 98.62 209 MET A N 1
ATOM 1563 C CA . MET A 1 209 ? -14.283 6.968 7.713 1.00 98.62 209 MET A CA 1
ATOM 1564 C C . MET A 1 209 ? -13.356 5.816 7.329 1.00 98.62 209 MET A C 1
ATOM 1566 O O . MET A 1 209 ? -12.611 5.320 8.166 1.00 98.62 209 MET A O 1
ATOM 1570 N N . GLN A 1 210 ? -13.312 5.454 6.043 1.00 98.75 210 GLN A N 1
ATOM 1571 C CA . GLN A 1 210 ? -12.418 4.396 5.557 1.00 98.75 210 GLN A CA 1
ATOM 1572 C C . GLN A 1 210 ? -10.939 4.782 5.694 1.00 98.75 210 GLN A C 1
ATOM 1574 O O . GLN A 1 210 ? -10.101 3.941 6.007 1.00 98.75 210 GLN A O 1
ATOM 1579 N N . THR A 1 211 ? -10.603 6.062 5.494 1.00 98.75 211 THR A N 1
ATOM 1580 C CA . THR A 1 211 ? -9.243 6.590 5.699 1.00 98.75 211 THR A CA 1
ATOM 1581 C C . THR A 1 211 ? -8.826 6.478 7.160 1.00 98.75 211 THR A C 1
ATOM 1583 O O . THR A 1 211 ? -7.731 5.992 7.444 1.00 98.75 211 THR A O 1
ATOM 1586 N N . ALA A 1 212 ? -9.698 6.900 8.081 1.00 98.69 212 ALA A N 1
ATOM 1587 C CA . ALA A 1 212 ? -9.454 6.788 9.514 1.00 98.69 212 ALA A CA 1
ATOM 1588 C C . ALA A 1 212 ? -9.329 5.319 9.948 1.00 98.69 212 ALA A C 1
ATOM 1590 O O . ALA A 1 212 ? -8.384 4.975 10.658 1.00 98.69 212 ALA A O 1
ATOM 1591 N N . ALA A 1 213 ? -10.204 4.444 9.445 1.00 98.88 213 ALA A N 1
ATOM 1592 C CA . ALA A 1 213 ? -10.170 3.012 9.719 1.00 98.88 213 ALA A CA 1
ATOM 1593 C C . ALA A 1 213 ? -8.870 2.364 9.228 1.00 98.88 213 ALA A C 1
ATOM 1595 O O . ALA A 1 213 ? -8.168 1.734 10.016 1.00 98.88 213 ALA A O 1
ATOM 1596 N N . LEU A 1 214 ? -8.489 2.563 7.959 1.00 98.88 214 LEU A N 1
ATOM 1597 C CA . LEU A 1 214 ? -7.250 2.001 7.416 1.00 98.88 214 LEU A CA 1
ATOM 1598 C C . LEU A 1 214 ? -6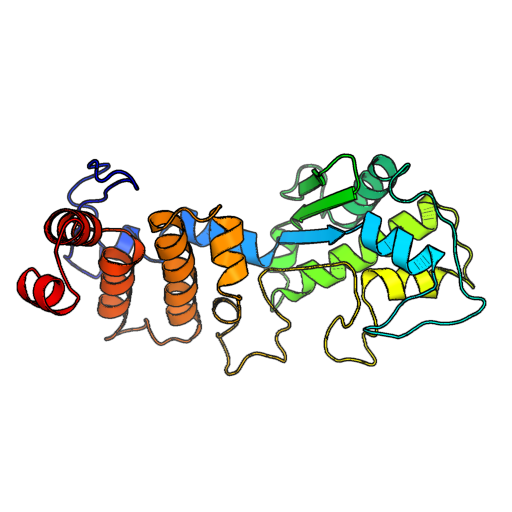.020 2.522 8.170 1.00 98.88 214 LEU A C 1
ATOM 1600 O O . LEU A 1 214 ? -5.150 1.731 8.527 1.00 98.88 214 LEU A O 1
ATOM 1604 N N . SER A 1 215 ? -5.957 3.826 8.461 1.00 98.88 215 SER A N 1
ATOM 1605 C CA . SER A 1 215 ? -4.853 4.392 9.243 1.00 98.88 215 SER A CA 1
ATOM 1606 C C . SER A 1 215 ? -4.787 3.800 10.651 1.00 98.88 215 SER A C 1
ATOM 1608 O O . SER A 1 215 ? -3.701 3.454 11.107 1.00 98.88 215 SER A O 1
ATOM 1610 N N . SER A 1 216 ? -5.927 3.667 11.336 1.00 98.81 216 SER A N 1
ATOM 1611 C CA . SER A 1 216 ? -5.988 3.129 12.698 1.00 98.81 216 SER A CA 1
ATOM 1612 C C . SER A 1 216 ? -5.622 1.647 12.735 1.00 98.81 216 SER A C 1
ATOM 1614 O O . SER A 1 216 ? -4.844 1.232 13.588 1.00 98.81 216 SER A O 1
ATOM 1616 N N . ILE A 1 217 ? -6.082 0.855 11.760 1.00 98.94 217 ILE A N 1
ATOM 1617 C CA . ILE A 1 217 ? -5.693 -0.553 11.613 1.00 98.94 217 ILE A CA 1
ATOM 1618 C C . ILE A 1 217 ? -4.174 -0.680 11.474 1.00 98.94 217 ILE A C 1
ATOM 1620 O O . ILE A 1 217 ? -3.580 -1.526 12.142 1.00 98.94 217 ILE A O 1
ATOM 1624 N N . LEU A 1 218 ? -3.539 0.142 10.636 1.00 98.81 218 LEU A N 1
ATOM 1625 C CA . LEU A 1 218 ? -2.093 0.086 10.410 1.00 98.81 218 LEU A CA 1
ATOM 1626 C C . LEU A 1 218 ? -1.303 0.519 11.643 1.00 98.81 218 LEU A C 1
ATOM 1628 O O . LEU A 1 218 ? -0.427 -0.222 12.089 1.00 98.81 218 LEU A O 1
ATOM 1632 N N . GLU A 1 219 ? -1.660 1.660 12.232 1.00 98.88 219 GLU A N 1
ATOM 1633 C CA . GLU A 1 219 ? -0.994 2.176 13.427 1.00 98.88 219 GLU A CA 1
ATOM 1634 C C . GLU A 1 219 ? -1.156 1.213 14.605 1.00 98.88 219 GLU A C 1
ATOM 1636 O O . GLU A 1 219 ? -0.167 0.829 15.222 1.00 98.88 219 GLU A O 1
ATOM 1641 N N . GLN A 1 220 ? -2.375 0.745 14.888 1.00 98.81 220 GLN A N 1
ATOM 1642 C CA . GLN A 1 220 ? -2.624 -0.151 16.018 1.00 98.81 220 GLN A CA 1
ATOM 1643 C C . GLN A 1 220 ? -2.027 -1.541 15.789 1.00 98.81 220 GLN A C 1
ATOM 1645 O O . GLN A 1 220 ? -1.503 -2.124 16.732 1.00 98.81 220 GLN A O 1
ATOM 1650 N N . SER A 1 221 ? -2.005 -2.059 14.555 1.00 98.81 221 SER A N 1
ATOM 1651 C CA . SER A 1 221 ? -1.276 -3.303 14.249 1.00 98.81 221 SER A CA 1
ATOM 1652 C C . SER A 1 221 ? 0.229 -3.152 14.476 1.00 98.81 221 SER A C 1
ATOM 1654 O O . SER A 1 221 ? 0.854 -4.073 15.003 1.00 98.81 221 SER A O 1
ATOM 1656 N N . ALA A 1 222 ? 0.807 -1.991 14.153 1.00 98.75 222 ALA A N 1
ATOM 1657 C CA . ALA A 1 222 ? 2.206 -1.704 14.458 1.00 98.75 222 ALA A CA 1
ATOM 1658 C C . ALA A 1 222 ? 2.477 -1.695 15.970 1.00 98.75 222 ALA A C 1
ATOM 1660 O O . ALA A 1 222 ? 3.523 -2.169 16.399 1.00 98.75 222 ALA A O 1
ATOM 1661 N N . MET A 1 223 ? 1.528 -1.235 16.795 1.00 98.81 223 MET A N 1
ATOM 1662 C CA . MET A 1 223 ? 1.683 -1.259 18.259 1.00 98.81 223 MET A CA 1
ATOM 1663 C C . MET A 1 223 ? 1.793 -2.692 18.803 1.00 98.81 223 MET A C 1
ATOM 1665 O O . MET A 1 223 ? 2.505 -2.929 19.778 1.00 98.81 223 MET A O 1
ATOM 1669 N N . PHE A 1 224 ? 1.146 -3.671 18.159 1.00 98.75 224 PHE A N 1
ATOM 1670 C CA . PHE A 1 224 ? 1.353 -5.088 18.479 1.00 98.75 224 PHE A CA 1
ATOM 1671 C C . PHE A 1 224 ? 2.737 -5.585 18.036 1.00 98.75 224 PHE A C 1
ATOM 1673 O O . PHE A 1 224 ? 3.363 -6.343 18.773 1.00 98.75 224 PHE A O 1
ATOM 1680 N N . GLU A 1 225 ? 3.233 -5.156 16.871 1.00 98.62 225 GLU A N 1
ATOM 1681 C CA . GLU A 1 225 ? 4.573 -5.521 16.380 1.00 98.62 225 GLU A CA 1
ATOM 1682 C C . GLU A 1 225 ? 5.696 -4.923 17.246 1.00 98.62 225 GLU A C 1
ATOM 1684 O O . GLU A 1 225 ? 6.694 -5.587 17.519 1.00 98.62 225 GLU A O 1
ATOM 1689 N N . MET A 1 226 ? 5.507 -3.696 17.731 1.00 98.62 226 MET A N 1
ATOM 1690 C CA . MET A 1 226 ? 6.434 -2.986 18.619 1.00 98.62 226 MET A CA 1
ATOM 1691 C C . MET A 1 226 ? 6.414 -3.512 20.063 1.00 98.62 226 MET A C 1
ATOM 1693 O O . MET A 1 226 ? 7.332 -3.236 20.831 1.00 98.62 226 MET A O 1
ATOM 1697 N N . GLY A 1 227 ? 5.386 -4.279 20.437 1.00 98.56 227 GLY A N 1
ATOM 1698 C CA . GLY A 1 227 ? 5.189 -4.779 21.799 1.00 98.56 227 GLY A CA 1
ATOM 1699 C C . GLY A 1 227 ? 4.480 -3.800 22.742 1.00 98.56 227 GLY A C 1
ATOM 1700 O O . GLY A 1 227 ? 4.230 -4.156 23.893 1.00 98.56 227 GLY A O 1
ATOM 1701 N N . ASP A 1 228 ? 4.101 -2.614 22.265 1.00 98.62 228 ASP A N 1
ATOM 1702 C CA . ASP A 1 228 ? 3.380 -1.603 23.047 1.00 98.62 228 ASP A CA 1
ATOM 1703 C C . ASP A 1 228 ? 1.970 -2.081 23.419 1.00 98.62 228 ASP A C 1
ATOM 1705 O O . ASP A 1 228 ? 1.499 -1.829 24.522 1.00 98.62 228 ASP A O 1
ATOM 1709 N N . ALA A 1 229 ? 1.318 -2.866 22.557 1.00 98.44 229 ALA A N 1
ATOM 1710 C CA . ALA A 1 229 ? 0.002 -3.454 22.820 1.00 98.44 229 ALA A CA 1
ATOM 1711 C C . ALA A 1 229 ? 0.070 -4.817 23.544 1.00 98.44 229 ALA A C 1
ATOM 1713 O O . ALA A 1 229 ? -0.735 -5.713 23.281 1.00 98.44 229 ALA A O 1
ATOM 1714 N N . VAL A 1 230 ? 1.029 -5.000 24.458 1.00 98.50 230 VAL A N 1
ATOM 1715 C CA . VAL A 1 230 ? 1.212 -6.244 25.227 1.00 98.50 230 VAL A CA 1
ATOM 1716 C C . VAL A 1 230 ? 0.915 -6.029 26.713 1.00 98.50 230 VAL A C 1
ATOM 1718 O O . VAL A 1 230 ? 1.293 -5.029 27.322 1.00 98.50 230 VAL A O 1
ATOM 1721 N N . GLY A 1 231 ? 0.251 -7.007 27.334 1.00 97.88 231 GLY A N 1
ATOM 1722 C CA . GLY A 1 231 ? 0.025 -7.025 28.779 1.00 97.88 231 GLY A CA 1
ATOM 1723 C C . GLY A 1 231 ? -0.925 -5.917 29.229 1.00 97.88 231 GLY A C 1
ATOM 1724 O O . GLY A 1 231 ? -2.074 -5.872 28.798 1.00 97.88 231 GLY A O 1
ATOM 1725 N N . ALA A 1 232 ? -0.451 -5.031 30.109 1.00 98.12 232 ALA A N 1
ATOM 1726 C CA . ALA A 1 232 ? -1.274 -3.988 30.731 1.00 98.12 232 ALA A CA 1
ATOM 1727 C C . ALA A 1 232 ? -1.877 -2.991 29.724 1.00 98.12 232 ALA A C 1
ATOM 1729 O O . ALA A 1 232 ? -2.908 -2.383 30.004 1.00 98.12 232 ALA A O 1
ATOM 1730 N N . PHE A 1 233 ? -1.253 -2.840 28.557 1.00 98.44 233 PHE A N 1
ATOM 1731 C CA . PHE A 1 233 ? -1.630 -1.846 27.554 1.00 98.44 233 PHE A CA 1
ATOM 1732 C C . PHE A 1 233 ? -2.496 -2.425 26.424 1.00 98.44 233 PHE A C 1
ATOM 1734 O O . PHE A 1 233 ? -3.121 -1.666 25.688 1.00 98.44 233 PHE A O 1
ATOM 1741 N N . GLU A 1 234 ? -2.605 -3.757 26.307 1.00 98.69 234 GLU A N 1
ATOM 1742 C CA . GLU A 1 234 ? -3.342 -4.427 25.219 1.00 98.69 234 GLU A CA 1
ATOM 1743 C C . GLU A 1 234 ? -4.794 -3.923 25.132 1.00 98.69 234 GLU A C 1
ATOM 1745 O O . GLU A 1 234 ? -5.263 -3.543 24.060 1.00 98.69 234 GLU A O 1
ATOM 1750 N N . ARG A 1 235 ? -5.487 -3.815 26.275 1.00 98.69 235 ARG A N 1
ATOM 1751 C CA . ARG A 1 235 ? -6.871 -3.315 26.326 1.00 98.69 235 ARG A CA 1
ATOM 1752 C C . ARG A 1 235 ? -6.992 -1.858 25.869 1.00 98.69 235 ARG A C 1
ATOM 1754 O O . ARG A 1 235 ? -7.945 -1.525 25.174 1.00 98.69 235 ARG A O 1
ATOM 1761 N N . MET A 1 236 ? -6.038 -1.000 26.238 1.00 98.81 236 MET A N 1
ATOM 1762 C CA . MET A 1 236 ? -6.034 0.412 25.834 1.00 98.81 236 MET A CA 1
ATOM 1763 C C . MET A 1 236 ? -5.952 0.541 24.310 1.00 98.81 236 MET A C 1
ATOM 1765 O O . MET A 1 236 ? -6.734 1.277 23.715 1.00 98.81 236 MET A O 1
ATOM 1769 N N . HIS A 1 237 ? -5.050 -0.211 23.678 1.00 98.88 237 HIS A N 1
ATOM 1770 C CA . HIS A 1 237 ? -4.889 -0.205 22.224 1.00 98.88 237 HIS A CA 1
ATOM 1771 C C . HIS A 1 237 ? -6.108 -0.775 21.491 1.00 98.88 237 HIS A C 1
ATOM 1773 O O . HIS A 1 237 ? -6.523 -0.224 20.472 1.00 98.88 237 HIS A O 1
ATOM 1779 N N . LEU A 1 238 ? -6.730 -1.833 22.023 1.00 98.81 238 LEU A N 1
ATOM 1780 C CA . LEU A 1 238 ? -7.949 -2.398 21.440 1.00 98.81 238 LEU A CA 1
ATOM 1781 C C . LEU A 1 238 ? -9.133 -1.424 21.493 1.00 98.81 238 LEU A C 1
ATOM 1783 O O . LEU A 1 238 ? -9.827 -1.261 20.492 1.00 98.81 238 LEU A O 1
ATOM 1787 N N . LEU A 1 239 ? -9.339 -0.746 22.625 1.00 98.81 239 LEU A N 1
ATOM 1788 C CA . LEU A 1 239 ? -10.380 0.278 22.746 1.00 98.81 239 LEU A CA 1
ATOM 1789 C C . LEU A 1 239 ? -10.084 1.486 21.853 1.00 98.81 239 LEU A C 1
ATOM 1791 O O . LEU A 1 239 ? -10.993 2.000 21.208 1.00 98.81 239 LEU A O 1
ATOM 1795 N N . GLY A 1 240 ? -8.815 1.893 21.754 1.00 98.75 240 GLY A N 1
ATOM 1796 C CA . GLY A 1 240 ? -8.382 2.930 20.819 1.00 98.75 240 GLY A CA 1
ATOM 1797 C C . GLY A 1 240 ? -8.722 2.575 19.371 1.00 98.75 240 GLY A C 1
ATOM 1798 O O . GLY A 1 240 ? -9.352 3.369 18.679 1.00 98.75 240 GLY A O 1
ATOM 1799 N N . LEU A 1 241 ? -8.387 1.359 18.923 1.00 98.81 241 LEU A N 1
ATOM 1800 C CA . LEU A 1 241 ? -8.757 0.874 17.590 1.00 98.81 241 LEU A CA 1
ATOM 1801 C C . LEU A 1 241 ? -10.276 0.913 17.380 1.00 98.81 241 LEU A C 1
ATOM 1803 O O . LEU A 1 241 ? -10.738 1.456 16.377 1.00 98.81 241 LEU A O 1
ATOM 1807 N N . ALA A 1 242 ? -11.041 0.366 18.325 1.00 98.81 242 ALA A N 1
ATOM 1808 C CA . ALA A 1 242 ? -12.489 0.242 18.215 1.00 98.81 242 ALA A CA 1
ATOM 1809 C C . ALA A 1 242 ? -13.188 1.607 18.118 1.00 98.81 242 ALA A C 1
ATOM 1811 O O . ALA A 1 242 ? -13.891 1.879 17.146 1.00 98.81 242 ALA A O 1
ATOM 1812 N N . TYR A 1 243 ? -12.952 2.489 19.086 1.00 98.81 243 TYR A N 1
ATOM 1813 C CA . TYR A 1 243 ? -13.669 3.757 19.184 1.00 98.81 243 TYR A CA 1
ATOM 1814 C C . TYR A 1 243 ? -13.139 4.821 18.220 1.00 98.81 243 TYR A C 1
ATOM 1816 O O . TYR A 1 243 ? -13.930 5.516 17.591 1.00 98.81 243 TYR A O 1
ATOM 1824 N N . GLN A 1 244 ? -11.818 4.939 18.048 1.00 98.69 244 GLN A N 1
ATOM 1825 C CA . GLN A 1 244 ? -11.232 5.963 17.175 1.00 98.69 244 GLN A CA 1
ATOM 1826 C C . GLN A 1 244 ? -11.236 5.549 15.699 1.00 98.69 244 GLN A C 1
ATOM 1828 O O . GLN A 1 244 ? -11.427 6.385 14.819 1.00 98.69 244 GLN A O 1
ATOM 1833 N N . GLY A 1 245 ? -10.958 4.272 15.419 1.00 98.19 245 GLY A N 1
ATOM 1834 C CA . GLY A 1 245 ? -10.758 3.769 14.059 1.00 98.19 245 GLY A CA 1
ATOM 1835 C C . GLY A 1 245 ? -11.980 3.098 13.449 1.00 98.19 245 GLY A C 1
ATOM 1836 O O . GLY A 1 245 ? -12.200 3.227 12.249 1.00 98.19 245 GLY A O 1
ATOM 1837 N N . MET A 1 246 ? -12.761 2.381 14.259 1.00 98.62 246 MET A N 1
ATOM 1838 C CA . MET A 1 246 ? -13.834 1.502 13.777 1.00 98.62 246 MET A CA 1
ATOM 1839 C C . MET A 1 246 ? -15.242 2.013 14.102 1.00 98.62 246 MET A C 1
ATOM 1841 O O . MET A 1 246 ? -16.205 1.290 13.864 1.00 98.62 246 MET A O 1
ATOM 1845 N N . ASN A 1 247 ? -15.369 3.242 14.618 1.00 98.75 247 ASN A N 1
ATOM 1846 C CA . ASN A 1 247 ? -16.654 3.853 14.978 1.00 98.75 247 ASN A CA 1
ATOM 1847 C C . ASN A 1 247 ? -17.512 2.958 15.896 1.00 98.75 247 ASN A C 1
ATOM 1849 O O . ASN A 1 247 ? -18.723 2.839 15.704 1.00 98.75 247 ASN A O 1
ATOM 1853 N N . ALA A 1 248 ? -16.873 2.301 16.868 1.00 98.75 248 ALA A N 1
ATOM 1854 C CA . ALA A 1 248 ? -17.584 1.528 17.879 1.00 98.75 248 ALA A CA 1
ATOM 1855 C C . ALA A 1 248 ? -18.655 2.383 18.574 1.00 98.75 248 ALA A C 1
ATOM 1857 O O . ALA A 1 248 ? -18.436 3.566 18.851 1.00 98.75 248 ALA A O 1
ATOM 1858 N N . ASP A 1 249 ? -19.816 1.772 18.806 1.00 98.69 249 ASP A N 1
ATOM 1859 C CA . ASP A 1 249 ? -21.009 2.379 19.409 1.00 98.69 249 ASP A CA 1
ATOM 1860 C C . ASP A 1 249 ? -21.501 3.639 18.679 1.00 98.69 249 ASP A C 1
ATOM 1862 O O . ASP A 1 249 ? -22.172 4.489 19.256 1.00 98.69 249 ASP A O 1
ATOM 1866 N N . ASN A 1 250 ? -21.140 3.771 17.398 1.00 98.62 250 ASN A N 1
ATOM 1867 C CA . ASN A 1 250 ? -21.425 4.920 16.542 1.00 98.62 250 ASN A CA 1
ATOM 1868 C C . ASN A 1 250 ? -20.880 6.267 17.052 1.00 98.62 250 ASN A C 1
ATOM 1870 O O . ASN A 1 250 ? -21.240 7.323 16.530 1.00 98.62 250 ASN A O 1
ATOM 1874 N N . MET A 1 251 ? -19.990 6.240 18.048 1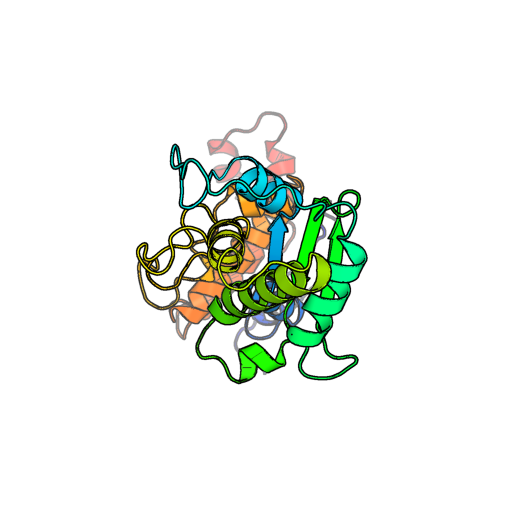.00 98.56 251 MET A N 1
ATOM 1875 C CA . MET A 1 251 ? -19.592 7.416 18.819 1.00 98.56 251 MET A CA 1
ATOM 1876 C C . MET A 1 251 ? -19.000 8.529 17.944 1.00 98.56 251 MET A C 1
ATOM 1878 O O . MET A 1 251 ? -19.379 9.690 18.072 1.00 98.56 251 MET A O 1
ATOM 1882 N N . VAL A 1 252 ? -18.086 8.197 17.026 1.00 98.44 252 VAL A N 1
ATOM 1883 C CA . VAL A 1 252 ? -17.451 9.199 16.151 1.00 98.44 252 VAL A CA 1
ATOM 1884 C C . VAL A 1 252 ? -18.479 9.807 15.203 1.00 98.44 252 VAL A C 1
ATOM 1886 O O . VAL A 1 252 ? -18.501 11.022 15.004 1.00 98.44 252 VAL A O 1
ATOM 1889 N N . PHE A 1 253 ? -19.335 8.971 14.621 1.00 98.50 253 PHE A N 1
ATOM 1890 C CA . PHE A 1 253 ? -20.370 9.420 13.703 1.00 98.50 253 PHE A CA 1
ATOM 1891 C C . PHE A 1 253 ? -21.376 10.346 14.394 1.00 98.50 253 PHE A C 1
ATOM 1893 O O . PHE A 1 253 ? -21.694 11.407 13.855 1.00 98.50 253 PHE A O 1
ATOM 1900 N N . ASP A 1 254 ? -21.846 9.980 15.586 1.00 98.62 254 ASP A N 1
ATOM 1901 C CA . ASP A 1 254 ? -22.838 10.760 16.324 1.00 98.62 254 ASP A CA 1
ATOM 1902 C C . ASP A 1 254 ? -22.266 12.090 16.827 1.00 98.62 254 ASP A C 1
ATOM 1904 O O . ASP A 1 254 ? -22.911 13.124 16.637 1.00 98.62 254 ASP A O 1
ATOM 1908 N N . LEU A 1 255 ? -21.017 12.115 17.312 1.00 98.62 255 LEU A N 1
ATOM 1909 C CA . LEU A 1 255 ? -20.328 13.366 17.658 1.00 98.62 255 LEU A CA 1
ATOM 1910 C C . LEU A 1 255 ? -20.223 14.314 16.454 1.00 98.62 255 LEU A C 1
ATOM 1912 O O . LEU A 1 255 ? -20.495 15.512 16.578 1.00 98.62 255 LEU A O 1
ATOM 1916 N N . VAL A 1 256 ? -19.864 13.793 15.273 1.00 98.44 256 VAL A N 1
ATOM 1917 C CA . VAL A 1 256 ? -19.791 14.584 14.032 1.00 98.44 256 VAL A CA 1
ATOM 1918 C C . VAL A 1 256 ? -21.175 15.047 13.588 1.00 98.44 256 VAL A C 1
ATOM 1920 O O . VAL A 1 256 ? -21.320 16.171 13.115 1.00 98.44 256 VAL A O 1
ATOM 1923 N N . LYS A 1 257 ? -22.204 14.215 13.735 1.00 98.19 257 LYS A N 1
ATOM 1924 C CA . LYS A 1 257 ? -23.579 14.559 13.364 1.00 98.19 257 LYS A CA 1
ATOM 1925 C C . LYS A 1 257 ? -24.151 15.666 14.247 1.00 98.19 257 LYS A C 1
ATOM 1927 O O . LYS A 1 257 ? -24.793 16.572 13.722 1.00 98.19 257 LYS A O 1
ATOM 1932 N N . GLU A 1 258 ? -23.910 15.604 15.553 1.00 98.19 258 GLU A N 1
ATOM 1933 C CA . GLU A 1 258 ? -24.339 16.621 16.519 1.00 98.19 258 GLU A CA 1
ATOM 1934 C C . GLU A 1 258 ? -23.633 17.962 16.278 1.00 98.19 258 GLU A C 1
ATOM 1936 O O . GLU A 1 258 ? -24.264 19.017 16.303 1.00 98.19 258 GLU A O 1
ATOM 1941 N N . ASN A 1 259 ? -22.334 17.923 15.968 1.00 98.44 259 ASN A N 1
ATOM 1942 C CA . ASN A 1 259 ? -21.498 19.120 15.881 1.00 98.44 259 ASN A CA 1
ATOM 1943 C C . ASN A 1 259 ? -21.256 19.629 14.447 1.00 98.44 259 ASN A C 1
ATOM 1945 O O . ASN A 1 259 ? -20.676 20.696 14.263 1.00 98.44 259 ASN A O 1
ATOM 1949 N N . GLY A 1 260 ? -21.674 18.907 13.408 1.00 97.56 260 GLY A N 1
ATOM 1950 C CA . GLY A 1 260 ? -21.245 19.167 12.028 1.00 97.56 260 GLY A CA 1
ATOM 1951 C C . GLY A 1 260 ? -21.816 20.429 11.375 1.00 97.56 260 GLY A C 1
ATOM 1952 O O . GLY A 1 260 ? -21.259 20.896 10.383 1.00 97.56 260 GLY A O 1
ATOM 1953 N N . ALA A 1 261 ? -22.916 20.978 11.899 1.00 97.56 261 ALA A N 1
ATOM 1954 C CA . ALA A 1 261 ? -23.564 22.160 11.325 1.00 97.56 261 ALA A CA 1
ATOM 1955 C C . ALA A 1 261 ? -22.929 23.480 11.796 1.00 97.56 261 ALA A C 1
ATOM 1957 O O . ALA A 1 261 ? -22.620 24.342 10.975 1.00 97.56 261 ALA A O 1
ATOM 1958 N N . GLU A 1 262 ? -22.740 23.635 13.109 1.00 97.62 262 GLU A N 1
ATOM 1959 C CA . GLU A 1 262 ? -22.291 24.891 13.740 1.00 97.62 262 GLU A CA 1
ATOM 1960 C C . GLU A 1 262 ? -21.247 24.671 14.847 1.00 97.62 262 GLU A C 1
ATOM 1962 O O . GLU A 1 262 ? -20.778 25.625 15.469 1.00 97.62 262 GLU A O 1
ATOM 1967 N N . GLY A 1 263 ? -20.887 23.414 15.114 1.00 97.62 263 GLY A N 1
ATOM 1968 C CA . GLY A 1 263 ? -19.996 23.052 16.200 1.00 97.62 263 GLY A CA 1
ATOM 1969 C C . GLY A 1 263 ? -18.559 23.508 15.972 1.00 97.62 263 GLY A C 1
ATOM 1970 O O . GLY A 1 263 ? -18.110 23.839 14.872 1.00 97.62 263 GLY A O 1
ATOM 1971 N N . THR A 1 264 ? -17.808 23.500 17.062 1.00 98.00 264 THR A N 1
ATOM 1972 C CA . THR A 1 264 ? -16.377 23.787 17.090 1.00 98.00 264 THR A CA 1
ATOM 1973 C C . THR A 1 264 ? -15.654 22.641 17.783 1.00 98.00 264 THR A C 1
ATOM 1975 O O . THR A 1 264 ? -16.272 21.757 18.370 1.00 98.00 264 THR A O 1
ATOM 1978 N N . VAL A 1 265 ? -14.322 22.671 17.792 1.00 98.31 265 VAL A N 1
ATOM 1979 C CA . VAL A 1 265 ? -13.543 21.711 18.591 1.00 98.31 265 VAL A CA 1
ATOM 1980 C C . VAL A 1 265 ? -13.968 21.736 20.068 1.00 98.31 265 VAL A C 1
ATOM 1982 O O . VAL A 1 265 ? -14.025 20.688 20.697 1.00 98.31 265 VAL A O 1
ATOM 1985 N N . GLY A 1 266 ? -14.312 22.910 20.613 1.00 98.44 266 GLY A N 1
ATOM 1986 C CA . GLY A 1 266 ? -14.761 23.039 22.001 1.00 98.44 266 GLY A CA 1
ATOM 1987 C C . GLY A 1 266 ? -16.104 22.361 22.276 1.00 98.44 266 GLY A C 1
ATOM 1988 O O . GLY A 1 266 ? -16.242 21.730 23.316 1.00 98.44 266 GLY A O 1
ATOM 1989 N N . SER A 1 267 ? -17.061 22.433 21.344 1.00 98.31 267 SER A N 1
ATOM 1990 C CA . SER A 1 267 ? -18.367 21.781 21.524 1.00 98.31 267 SER A CA 1
ATOM 1991 C C . SER A 1 267 ? -18.276 20.261 21.382 1.00 98.31 267 SER A C 1
ATOM 1993 O O . SER A 1 267 ? -18.926 19.547 22.130 1.00 98.31 267 SER A O 1
ATOM 1995 N N . VAL A 1 268 ? -17.388 19.750 20.520 1.00 98.38 268 VAL A N 1
ATOM 1996 C CA . VAL A 1 268 ? -17.110 18.303 20.446 1.00 98.38 268 VAL A CA 1
ATOM 1997 C C . VAL A 1 268 ? -16.563 17.769 21.775 1.00 98.38 268 VAL A C 1
ATOM 1999 O O . VAL A 1 268 ? -16.924 16.669 22.172 1.00 98.38 268 VAL A O 1
ATOM 2002 N N . ILE A 1 269 ? -15.716 18.540 22.473 1.00 98.19 269 ILE A N 1
ATOM 2003 C CA . ILE A 1 269 ? -15.216 18.170 23.811 1.00 98.19 269 ILE A CA 1
ATOM 2004 C C . ILE A 1 269 ? -16.354 18.142 24.840 1.00 98.19 269 ILE A C 1
ATOM 2006 O O . ILE A 1 269 ? -16.308 17.331 25.754 1.00 98.19 269 ILE A O 1
ATOM 2010 N N . GLU A 1 270 ? -17.348 19.022 24.715 1.00 97.69 270 GLU A N 1
ATOM 2011 C CA . GLU A 1 270 ? -18.502 19.068 25.620 1.00 97.69 270 GLU A CA 1
ATOM 2012 C C . GLU A 1 270 ? -19.485 17.905 25.389 1.00 97.69 270 GLU A C 1
ATOM 2014 O O . GLU A 1 270 ? -20.070 17.418 26.353 1.00 97.69 270 GLU A O 1
ATOM 2019 N N . SER A 1 271 ? -19.639 17.438 24.143 1.00 96.38 271 SER A N 1
ATOM 2020 C CA . SER A 1 271 ? -20.507 16.300 23.789 1.00 96.38 271 SER A CA 1
ATOM 2021 C C . SER A 1 271 ? -19.904 14.915 24.104 1.00 96.38 271 SER A C 1
ATOM 2023 O O . SER A 1 271 ? -20.643 13.931 24.090 1.00 96.38 271 SER A O 1
ATOM 2025 N N . MET A 1 272 ? -18.584 14.814 24.320 1.00 91.12 272 MET A N 1
ATOM 2026 C CA . MET A 1 272 ? -17.834 13.554 24.514 1.00 91.12 272 MET A CA 1
ATOM 2027 C C . MET A 1 272 ? -17.759 13.125 25.982 1.00 91.12 272 MET A C 1
ATOM 2029 O O . MET A 1 272 ? -17.955 11.916 26.239 1.00 91.12 272 MET A O 1
#

Radius of gyration: 22.46 Å; chains: 1; bounding box: 51×48×58 Å

pLDDT: mean 98.09, std 2.62, range [61.03, 98.94]